Protein AF-A0A956BVH0-F1 (afdb_monomer_lite)

Foldseek 3Di:
DPPPPFDALPDPVNPPDPVSDDPSNCLVLLAFPPADQDADPNDTGRDDDDDDDDPPQPDQWDWDADPQGIKIFRAAQAKFQWKKWKAAWDQPPCPPPPDRTARIWIFTPGIGHHRDMDDTDDTDDLVVVLVSQLVVVVVLPDDPRNSSSVCSSPCCQGGRHNPDAGKMKTKDDQVCVCSRPNDDDVVDDPDDGDIDMDIGHD

Structure (mmCIF, N/CA/C/O backbone):
data_AF-A0A956BVH0-F1
#
_entry.id   AF-A0A956BVH0-F1
#
loop_
_atom_site.group_PDB
_atom_site.id
_atom_site.type_symbol
_atom_site.label_atom_id
_atom_site.label_alt_id
_atom_site.label_comp_id
_atom_site.label_asym_id
_atom_site.label_entity_id
_atom_site.label_seq_id
_atom_site.pdbx_PDB_ins_code
_atom_site.Cartn_x
_atom_site.Cartn_y
_atom_site.Cartn_z
_atom_site.occupancy
_atom_site.B_iso_or_equiv
_atom_site.auth_seq_id
_atom_site.auth_comp_id
_atom_site.auth_asym_id
_atom_site.auth_atom_id
_atom_site.pdbx_PDB_model_num
ATOM 1 N N . MET A 1 1 ? 0.543 -8.193 30.360 1.00 48.25 1 MET A N 1
ATOM 2 C CA . MET A 1 1 ? 0.060 -9.317 29.531 1.00 48.25 1 MET A CA 1
ATOM 3 C C . MET A 1 1 ? 1.053 -10.462 29.594 1.00 48.25 1 MET A C 1
ATOM 5 O O . MET A 1 1 ? 2.244 -10.219 29.424 1.00 48.25 1 MET A O 1
ATOM 9 N N . ARG A 1 2 ? 0.585 -11.682 29.877 1.00 40.66 2 ARG A N 1
ATOM 10 C CA . ARG A 1 2 ? 1.394 -12.893 29.686 1.00 40.66 2 ARG A CA 1
ATOM 11 C C . ARG A 1 2 ? 1.365 -13.228 28.195 1.00 40.66 2 ARG A C 1
ATOM 13 O O . ARG A 1 2 ? 0.284 -13.337 27.635 1.00 40.66 2 ARG A O 1
ATOM 20 N N . ARG A 1 3 ? 2.536 -13.383 27.574 1.00 51.50 3 ARG A N 1
ATOM 21 C CA . ARG A 1 3 ? 2.726 -13.766 26.158 1.00 51.50 3 ARG A CA 1
ATOM 22 C C . ARG A 1 3 ? 2.207 -15.179 25.827 1.00 51.50 3 ARG A C 1
ATOM 24 O O . ARG A 1 3 ? 2.328 -15.623 24.695 1.00 51.50 3 ARG A O 1
ATOM 31 N N . ASP A 1 4 ? 1.631 -15.873 26.803 1.00 52.12 4 ASP A N 1
ATOM 32 C CA . ASP A 1 4 ? 1.448 -17.324 26.813 1.00 52.12 4 ASP A CA 1
ATOM 33 C C . ASP A 1 4 ? 0.230 -17.822 26.002 1.00 52.12 4 ASP A C 1
ATOM 35 O O . ASP A 1 4 ? -0.068 -19.009 26.058 1.00 52.12 4 ASP A O 1
ATOM 39 N N . HIS A 1 5 ? -0.517 -16.948 25.311 1.00 62.25 5 HIS A N 1
ATOM 40 C CA . HIS A 1 5 ? -1.746 -17.318 24.574 1.00 62.25 5 HIS A CA 1
ATOM 41 C C . HIS A 1 5 ? -1.702 -17.032 23.067 1.00 62.25 5 HIS A C 1
ATOM 43 O O . HIS A 1 5 ? -2.624 -17.427 22.354 1.00 62.25 5 HIS A O 1
ATOM 49 N N . LEU A 1 6 ? -0.660 -16.363 22.564 1.00 69.00 6 LEU A N 1
ATOM 50 C CA . LEU A 1 6 ? -0.502 -16.206 21.120 1.00 69.00 6 LEU A CA 1
ATOM 51 C C . LEU A 1 6 ? 0.002 -17.525 20.517 1.00 69.00 6 LEU A C 1
ATOM 53 O O . LEU A 1 6 ? 0.825 -18.199 21.149 1.00 69.00 6 LEU A O 1
ATOM 57 N N . PRO A 1 7 ? -0.469 -17.908 19.316 1.00 71.00 7 PRO A N 1
ATOM 58 C CA . PRO A 1 7 ? 0.089 -19.050 18.613 1.00 71.00 7 PRO A CA 1
ATOM 59 C C . PRO A 1 7 ? 1.604 -18.885 18.453 1.00 71.00 7 PRO A C 1
ATOM 61 O O . PRO A 1 7 ? 2.124 -17.782 18.331 1.00 71.00 7 PRO A O 1
ATOM 64 N N . HIS A 1 8 ? 2.321 -19.996 18.467 1.00 75.12 8 HIS A N 1
ATOM 65 C CA . HIS A 1 8 ? 3.730 -20.100 18.103 1.00 75.12 8 HIS A CA 1
ATOM 66 C C . HIS A 1 8 ? 3.860 -21.194 17.040 1.00 75.12 8 HIS A C 1
ATOM 68 O O . HIS A 1 8 ? 2.922 -21.959 16.831 1.00 75.12 8 HIS A O 1
ATOM 74 N N . GLY A 1 9 ? 5.020 -21.340 16.391 1.00 73.69 9 GLY A N 1
ATOM 75 C CA . GLY A 1 9 ? 5.178 -22.303 15.284 1.00 73.69 9 GLY A CA 1
ATOM 76 C C . GLY A 1 9 ? 4.833 -23.765 15.626 1.00 73.69 9 GLY A C 1
ATOM 77 O O . GLY A 1 9 ? 4.517 -24.547 14.743 1.00 73.69 9 GLY A O 1
ATOM 78 N N . GLY A 1 10 ? 4.835 -24.127 16.913 1.00 77.06 10 GLY A N 1
ATOM 79 C CA . GLY A 1 10 ? 4.424 -25.448 17.410 1.00 77.06 10 GLY A CA 1
ATOM 80 C C . GLY A 1 10 ? 2.970 -25.542 17.892 1.00 77.06 10 GLY A C 1
ATOM 81 O O . GLY A 1 10 ? 2.588 -26.562 18.459 1.00 77.06 10 GLY A O 1
ATOM 82 N N . SER A 1 11 ? 2.166 -24.487 17.754 1.00 80.69 11 SER A N 1
ATOM 83 C CA . SER A 1 11 ? 0.758 -24.500 18.152 1.00 80.69 11 SER A CA 1
ATOM 84 C C . SER A 1 11 ? -0.080 -25.371 17.203 1.00 80.69 11 SER A C 1
ATOM 86 O O . SER A 1 11 ? 0.214 -25.411 16.010 1.00 80.69 11 SER A O 1
ATOM 88 N N . PRO A 1 12 ? -1.167 -26.018 17.673 1.00 81.31 12 PRO A N 1
ATOM 89 C CA . PRO A 1 12 ? -1.986 -26.903 16.835 1.00 81.31 12 PRO A CA 1
ATOM 90 C C . PRO A 1 12 ? -2.528 -26.243 15.560 1.00 81.31 12 PRO A C 1
ATOM 92 O O . PRO A 1 12 ? -2.588 -26.886 14.520 1.00 81.31 12 PRO A O 1
ATOM 95 N N . GLY A 1 13 ? -2.871 -24.950 15.621 1.00 74.94 13 GLY A N 1
ATOM 96 C CA . GLY A 1 13 ? -3.327 -24.175 14.458 1.00 74.94 13 GLY A CA 1
ATOM 97 C C . GLY A 1 13 ? -2.237 -23.860 13.424 1.00 74.94 13 GLY A C 1
ATOM 98 O O . GLY A 1 13 ? -2.562 -23.397 12.339 1.00 74.94 13 GLY A O 1
ATOM 99 N N . CYS A 1 14 ? -0.968 -24.115 13.751 1.00 78.19 14 CYS A N 1
ATOM 100 C CA . CYS A 1 14 ? 0.180 -23.961 12.858 1.00 78.19 14 CYS A CA 1
ATOM 101 C C . CYS A 1 14 ? 0.645 -25.293 12.244 1.00 78.19 14 CYS A C 1
ATOM 103 O O . CYS A 1 14 ? 1.586 -25.308 11.454 1.00 78.19 14 CYS A O 1
ATOM 105 N N . ALA A 1 15 ? 0.032 -26.423 12.610 1.00 80.75 15 ALA A N 1
ATOM 106 C CA . ALA A 1 15 ? 0.439 -27.730 12.109 1.00 80.75 15 ALA A CA 1
ATOM 107 C C . ALA A 1 15 ? -0.081 -27.972 10.680 1.00 80.75 15 ALA A C 1
ATOM 109 O O . ALA A 1 15 ? -1.258 -27.762 10.396 1.00 80.75 15 ALA A O 1
A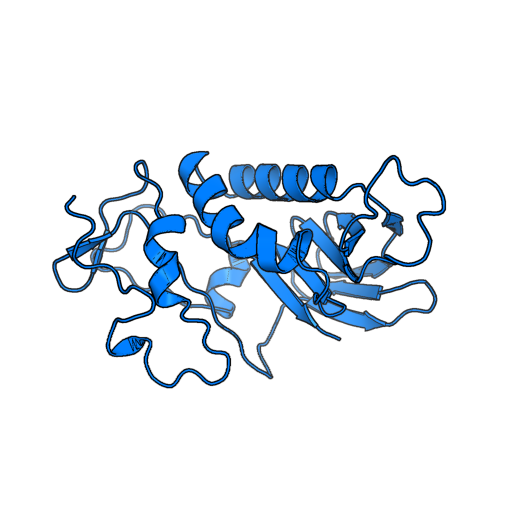TOM 110 N N . GLY A 1 16 ? 0.784 -28.481 9.795 1.00 74.25 16 GLY A N 1
ATOM 111 C CA . GLY A 1 16 ? 0.395 -28.910 8.445 1.00 74.25 16 GLY A CA 1
ATOM 112 C C . GLY A 1 16 ? 0.207 -27.780 7.427 1.00 74.25 16 GLY A C 1
ATOM 113 O O . GLY A 1 16 ? -0.430 -28.003 6.397 1.00 74.25 16 GLY A O 1
ATOM 114 N N . ILE A 1 17 ? 0.746 -26.586 7.692 1.00 77.12 17 ILE A N 1
ATOM 115 C CA . ILE A 1 17 ? 0.795 -25.500 6.707 1.00 77.12 17 ILE A CA 1
ATOM 116 C C . ILE A 1 17 ? 1.820 -25.873 5.628 1.00 77.12 17 ILE A C 1
ATOM 118 O O . ILE A 1 17 ? 2.940 -26.265 5.934 1.00 77.12 17 ILE A O 1
ATOM 122 N N . SER A 1 18 ? 1.425 -25.779 4.358 1.00 65.00 18 SER A N 1
ATOM 123 C CA . SER A 1 18 ? 2.173 -26.331 3.219 1.00 65.00 18 SER A CA 1
ATOM 124 C C . SER A 1 18 ? 3.566 -25.740 2.993 1.00 65.00 18 SER A C 1
ATOM 126 O O . SER A 1 18 ? 4.372 -26.355 2.300 1.00 65.00 18 SER A O 1
ATOM 128 N N . ASP A 1 19 ? 3.828 -24.545 3.511 1.00 64.38 19 ASP A N 1
ATOM 129 C CA . ASP A 1 19 ? 5.103 -23.833 3.407 1.00 64.38 19 ASP A CA 1
ATOM 130 C C . ASP A 1 19 ? 5.831 -23.718 4.759 1.00 64.38 19 ASP A C 1
ATOM 132 O O . ASP A 1 19 ? 6.797 -22.964 4.867 1.00 64.38 19 ASP A O 1
ATOM 136 N N . ASP A 1 20 ? 5.365 -24.450 5.781 1.00 66.19 20 ASP A N 1
ATOM 137 C CA . ASP A 1 20 ? 5.845 -24.394 7.168 1.00 66.19 20 ASP A CA 1
ATOM 138 C C . ASP A 1 20 ? 5.837 -22.975 7.784 1.00 66.19 20 ASP A C 1
ATOM 140 O O . ASP A 1 20 ? 6.444 -22.735 8.832 1.00 66.19 20 ASP A O 1
ATOM 144 N N . TYR A 1 21 ? 5.124 -22.023 7.171 1.00 72.00 21 TYR A N 1
ATOM 145 C CA . TYR A 1 21 ? 5.057 -20.638 7.620 1.00 72.00 21 TYR A CA 1
ATOM 146 C C . TYR A 1 21 ? 3.729 -20.355 8.325 1.00 72.00 21 TYR A C 1
ATOM 148 O O . TYR A 1 21 ? 2.672 -20.217 7.712 1.00 72.00 21 TYR A O 1
ATOM 156 N N . CYS A 1 22 ? 3.776 -20.239 9.654 1.00 76.50 22 CYS A N 1
ATOM 157 C CA . CYS A 1 22 ? 2.600 -19.883 10.440 1.00 76.50 22 CYS A CA 1
ATOM 158 C C . CYS A 1 22 ? 2.525 -18.378 10.708 1.00 76.50 22 CYS A C 1
ATOM 160 O O . CYS A 1 22 ? 3.104 -17.896 11.679 1.00 76.50 22 CYS A O 1
ATOM 162 N N . GLU A 1 23 ? 1.727 -17.651 9.922 1.00 72.25 23 GLU A N 1
ATOM 163 C CA . GLU A 1 23 ? 1.453 -16.218 10.149 1.00 72.25 23 GLU A CA 1
ATOM 164 C C . GLU A 1 23 ? 0.933 -15.934 11.564 1.00 72.25 23 GLU A C 1
ATOM 166 O O . GLU A 1 23 ? 1.298 -14.940 12.191 1.00 72.25 23 GLU A O 1
ATOM 171 N N . ALA A 1 24 ? 0.120 -16.841 12.112 1.00 75.81 24 ALA A N 1
ATOM 172 C CA . ALA A 1 24 ? -0.420 -16.696 13.459 1.00 75.81 24 ALA A CA 1
ATOM 173 C C . ALA A 1 24 ? 0.679 -16.681 14.542 1.00 75.81 24 ALA A C 1
ATOM 175 O O . ALA A 1 24 ? 0.476 -16.101 15.608 1.00 75.81 24 ALA A O 1
ATOM 176 N N . ALA A 1 25 ? 1.846 -17.278 14.266 1.00 78.44 25 ALA A N 1
ATOM 177 C CA . ALA A 1 25 ? 2.997 -17.257 15.163 1.00 78.44 25 ALA A CA 1
ATOM 178 C C . ALA A 1 25 ? 3.711 -15.896 15.212 1.00 78.44 25 ALA A C 1
ATOM 180 O O . ALA A 1 25 ? 4.451 -15.620 16.157 1.00 78.44 25 ALA A O 1
ATOM 181 N N . GLU A 1 26 ? 3.480 -15.035 14.220 1.00 77.50 26 GLU A N 1
ATOM 182 C CA . GLU A 1 26 ? 4.085 -13.705 14.132 1.00 77.50 26 GLU A CA 1
ATOM 183 C C . GLU A 1 26 ? 3.202 -12.605 14.724 1.00 77.50 26 GLU A C 1
ATOM 185 O O . GLU A 1 26 ? 3.660 -11.475 14.856 1.00 77.50 26 GLU A O 1
ATOM 190 N N . LEU A 1 27 ? 1.976 -12.921 15.162 1.00 74.75 27 LEU A N 1
ATOM 191 C CA . LEU A 1 27 ? 1.033 -11.936 15.709 1.00 74.75 27 LEU A CA 1
ATOM 192 C C . LEU A 1 27 ? 1.641 -11.094 16.839 1.00 74.75 27 LEU A C 1
ATOM 194 O O . LEU A 1 27 ? 1.425 -9.888 16.897 1.00 74.75 27 LEU A O 1
ATOM 198 N N . ALA A 1 28 ? 2.485 -11.696 17.682 1.00 74.19 28 ALA A N 1
ATOM 199 C CA . ALA A 1 28 ? 3.182 -10.988 18.758 1.00 74.19 28 ALA A CA 1
ATOM 200 C C . ALA A 1 28 ? 4.109 -9.859 18.262 1.00 74.19 28 ALA A C 1
ATOM 202 O O . ALA A 1 28 ? 4.440 -8.948 19.021 1.00 74.19 28 ALA A O 1
ATOM 203 N N . LEU A 1 29 ? 4.581 -9.941 17.016 1.00 75.44 29 LEU A N 1
ATOM 204 C CA . LEU A 1 29 ? 5.445 -8.944 16.383 1.00 75.44 29 LEU A CA 1
ATOM 205 C C . LEU A 1 29 ? 4.645 -7.778 15.800 1.00 75.44 29 LEU A C 1
ATOM 207 O O . LEU A 1 29 ? 5.228 -6.735 15.500 1.00 75.44 29 LEU A O 1
ATOM 211 N N . TYR A 1 30 ? 3.335 -7.944 15.634 1.00 76.88 30 TYR A N 1
ATOM 212 C CA . TYR A 1 30 ? 2.457 -6.957 15.016 1.00 76.88 30 TYR A CA 1
ATOM 213 C C . TYR A 1 30 ? 1.671 -6.152 16.058 1.00 76.88 30 TYR A C 1
ATOM 215 O O . TYR A 1 30 ? 0.903 -5.272 15.684 1.00 76.88 30 TYR A O 1
ATOM 223 N N . GLU A 1 31 ? 1.879 -6.392 17.358 1.00 73.94 31 GLU A N 1
ATOM 224 C CA . GLU A 1 31 ? 1.189 -5.634 18.401 1.00 73.94 31 GLU A CA 1
ATOM 225 C C . GLU A 1 31 ? 1.826 -4.266 18.661 1.00 73.94 31 GLU A C 1
ATOM 227 O O . GLU A 1 31 ? 3.046 -4.134 18.791 1.00 73.94 31 GLU A O 1
ATOM 232 N N . ALA A 1 32 ? 0.979 -3.257 18.856 1.00 72.19 32 ALA A N 1
ATOM 233 C CA . ALA A 1 32 ? 1.372 -1.941 19.338 1.00 72.19 32 ALA A CA 1
ATOM 234 C C . ALA A 1 32 ? 0.868 -1.761 20.778 1.00 72.19 32 ALA A C 1
ATOM 236 O O . ALA A 1 32 ? -0.317 -1.899 21.057 1.00 72.19 32 ALA A O 1
ATOM 237 N N . ARG A 1 33 ? 1.766 -1.486 21.733 1.00 72.00 33 ARG A N 1
ATOM 238 C CA . ARG A 1 33 ? 1.393 -1.367 23.163 1.00 72.00 33 ARG A CA 1
ATOM 239 C C . ARG A 1 33 ? 0.551 -0.130 23.475 1.00 72.00 33 ARG A C 1
ATOM 241 O O . ARG A 1 33 ? -0.037 -0.057 24.548 1.00 72.00 33 ARG A O 1
ATOM 248 N N . ASP A 1 34 ? 0.586 0.848 22.584 1.00 70.12 34 ASP A N 1
ATOM 249 C CA . ASP A 1 34 ? -0.112 2.127 22.644 1.00 70.12 34 ASP A CA 1
ATOM 250 C C . ASP A 1 34 ? -1.434 2.127 21.864 1.00 70.12 34 ASP A C 1
ATOM 252 O O . ASP A 1 34 ? -2.125 3.144 21.853 1.00 70.12 34 ASP A O 1
ATOM 256 N N . ALA A 1 35 ? -1.801 1.013 21.229 1.00 69.69 35 ALA A N 1
ATOM 257 C CA . ALA A 1 35 ? -3.060 0.897 20.509 1.00 69.69 35 ALA A CA 1
ATOM 258 C C . ALA A 1 35 ? -4.226 0.469 21.421 1.00 69.69 35 ALA A C 1
ATOM 260 O O . ALA A 1 35 ? -4.050 0.067 22.572 1.00 69.69 35 ALA A O 1
ATOM 261 N N . SER A 1 36 ? -5.447 0.661 20.912 1.00 64.94 36 SER A N 1
ATOM 262 C CA . SER A 1 36 ? -6.695 0.614 21.692 1.00 64.94 36 SER A CA 1
ATOM 263 C C . SER A 1 36 ? -6.970 -0.750 22.339 1.00 64.94 36 SER A C 1
ATOM 265 O O . SER A 1 36 ? -6.642 -1.784 21.766 1.00 64.94 36 SER A O 1
ATOM 267 N N . CYS A 1 37 ? -7.669 -0.752 23.481 1.00 66.94 37 CYS A N 1
ATOM 268 C CA . CYS A 1 37 ? -8.145 -1.958 24.171 1.00 66.94 37 CYS A CA 1
ATOM 269 C C . CYS A 1 37 ? -9.330 -2.603 23.423 1.00 66.94 37 CYS A C 1
ATOM 271 O O . CYS A 1 37 ? -10.488 -2.423 23.808 1.00 66.94 37 CYS A O 1
ATOM 273 N N . LEU A 1 38 ? -9.077 -3.317 22.326 1.00 69.56 38 LEU A N 1
ATOM 274 C CA . LEU A 1 38 ? -10.118 -4.071 21.623 1.00 69.56 38 LEU A CA 1
ATOM 275 C C . LEU A 1 38 ? -10.320 -5.414 22.321 1.00 69.56 38 LEU A C 1
ATOM 277 O O . LEU A 1 38 ? -9.363 -6.144 22.523 1.00 69.56 38 LEU A O 1
ATOM 281 N N . VAL A 1 39 ? -11.555 -5.778 22.658 1.00 67.81 39 VAL A N 1
ATOM 282 C CA . VAL A 1 39 ? -11.844 -7.102 23.230 1.00 67.81 39 VAL A CA 1
ATOM 283 C C . VAL A 1 39 ? -12.413 -8.005 22.143 1.00 67.81 39 VAL A C 1
ATOM 285 O O . VAL A 1 39 ? -13.509 -7.759 21.642 1.00 67.81 39 VAL A O 1
ATOM 288 N N . VAL A 1 40 ? -11.698 -9.076 21.791 1.00 66.12 40 VAL A N 1
ATOM 289 C CA . VAL A 1 40 ? -12.150 -10.079 20.812 1.00 66.12 40 VAL A CA 1
ATOM 290 C C . VAL A 1 40 ? -12.264 -11.426 21.516 1.00 66.12 40 VAL A C 1
ATOM 292 O O . VAL A 1 40 ? -11.300 -11.923 22.090 1.00 66.12 40 VAL A O 1
ATOM 295 N N . GLY A 1 41 ? -13.464 -12.013 21.540 1.00 68.94 41 GLY A N 1
ATOM 296 C CA . GLY A 1 41 ? -13.687 -13.298 22.219 1.00 68.94 41 GLY A CA 1
ATOM 297 C C . GLY A 1 41 ? -13.333 -13.292 23.716 1.00 68.94 41 GLY A C 1
ATOM 298 O O . GLY A 1 41 ? -12.927 -14.319 24.248 1.00 68.94 41 GLY A O 1
ATOM 299 N N . GLY A 1 42 ? -13.444 -12.139 24.388 1.00 69.06 42 GLY A N 1
ATOM 300 C CA . GLY A 1 42 ? -13.141 -11.983 25.817 1.00 69.06 42 GLY A CA 1
ATOM 301 C C . GLY A 1 42 ? -11.661 -11.770 26.157 1.00 69.06 42 GLY A C 1
ATOM 302 O O . GLY A 1 42 ? -11.325 -11.735 27.336 1.00 69.06 42 GLY A O 1
ATOM 303 N N . SER A 1 43 ? -10.785 -11.628 25.159 1.00 64.81 43 SER A N 1
ATOM 304 C CA . SER A 1 43 ? -9.369 -11.289 25.357 1.00 64.81 43 SER A CA 1
ATOM 305 C C . SER A 1 43 ? -9.069 -9.884 24.841 1.00 64.81 43 SER A C 1
ATOM 307 O O . SER A 1 43 ? -9.613 -9.489 23.810 1.00 64.81 43 SER A O 1
ATOM 309 N N . ASP A 1 44 ? -8.209 -9.152 25.550 1.00 69.88 44 ASP A N 1
ATOM 310 C CA . ASP A 1 44 ? -7.724 -7.833 25.137 1.00 69.88 44 ASP A CA 1
ATOM 311 C C . ASP A 1 44 ? -6.706 -7.972 23.995 1.00 69.88 44 ASP A C 1
ATOM 313 O O . ASP A 1 44 ? -5.720 -8.703 24.110 1.00 69.88 44 ASP A O 1
ATOM 317 N N . TYR A 1 45 ? -6.919 -7.226 22.920 1.00 65.31 45 TYR A N 1
ATOM 318 C CA . TYR A 1 45 ? -6.049 -7.107 21.761 1.00 65.31 45 TYR A CA 1
ATOM 319 C C . TYR A 1 45 ? -5.720 -5.641 21.546 1.00 65.31 45 TYR A C 1
ATOM 321 O O . TYR A 1 45 ? -6.607 -4.799 21.426 1.00 65.31 45 TYR A O 1
ATOM 329 N N . ASN A 1 46 ? -4.428 -5.355 21.432 1.00 67.69 46 ASN A N 1
ATOM 330 C CA . ASN A 1 46 ? -3.941 -3.995 21.220 1.00 67.69 46 ASN A CA 1
ATOM 331 C C . ASN A 1 46 ? -3.744 -3.683 19.731 1.00 67.69 46 ASN A C 1
ATOM 333 O O . ASN A 1 46 ? -2.952 -2.829 19.389 1.00 67.69 46 ASN A O 1
ATOM 337 N N . HIS A 1 47 ? -4.351 -4.442 18.819 1.00 65.25 47 HIS A N 1
ATOM 338 C CA . HIS A 1 47 ? -4.342 -4.192 17.373 1.00 65.25 47 HIS A CA 1
ATOM 339 C C . HIS A 1 47 ? -5.220 -5.241 16.686 1.00 65.25 47 HIS A C 1
ATOM 341 O O . HIS A 1 47 ? -5.389 -6.355 17.184 1.00 65.25 47 HIS A O 1
ATOM 347 N N . LEU A 1 48 ? -5.760 -4.890 15.523 1.00 61.19 48 LEU A N 1
ATOM 348 C CA . LEU A 1 48 ? -6.516 -5.804 14.678 1.00 61.19 48 LEU A CA 1
ATOM 349 C C . LEU A 1 48 ? -5.831 -5.867 13.316 1.00 61.19 48 LEU A C 1
ATOM 351 O O . LEU A 1 48 ? -6.003 -4.997 12.463 1.00 61.19 48 LEU A O 1
ATOM 355 N N . PHE A 1 49 ? -4.977 -6.878 13.163 1.00 63.66 49 PHE A N 1
ATOM 356 C CA . PHE A 1 49 ? -4.237 -7.135 11.938 1.00 63.66 49 PHE A CA 1
ATOM 357 C C . PHE A 1 49 ? -5.026 -8.094 11.046 1.00 63.66 49 PHE A C 1
ATOM 359 O O . PHE A 1 49 ? -5.401 -9.186 11.470 1.00 63.66 49 PHE A O 1
ATOM 366 N N . TYR A 1 50 ? -5.252 -7.692 9.797 1.00 62.59 50 TYR A N 1
ATOM 367 C CA . TYR A 1 50 ? -5.865 -8.541 8.785 1.00 62.59 50 TYR A CA 1
ATOM 368 C C . TYR A 1 50 ? -4.975 -8.579 7.553 1.00 62.59 50 TYR A C 1
ATOM 370 O O . TYR A 1 50 ? -4.790 -7.565 6.877 1.00 62.59 50 TYR A O 1
ATOM 378 N N . ARG A 1 51 ? -4.475 -9.770 7.231 1.00 64.94 51 ARG A N 1
ATOM 379 C CA . ARG A 1 51 ? -3.906 -10.073 5.924 1.00 64.94 51 ARG A CA 1
ATOM 380 C C . ARG A 1 51 ? -4.900 -10.954 5.182 1.00 64.94 51 ARG A C 1
ATOM 382 O O . ARG A 1 51 ? -5.391 -11.941 5.716 1.00 64.94 51 ARG A O 1
ATOM 389 N N . GLY A 1 52 ? -5.240 -10.554 3.967 1.00 68.25 52 GLY A N 1
ATOM 390 C CA . GLY A 1 52 ? -6.139 -11.297 3.097 1.00 68.25 52 GLY A CA 1
ATOM 391 C C . GLY A 1 52 ? -5.545 -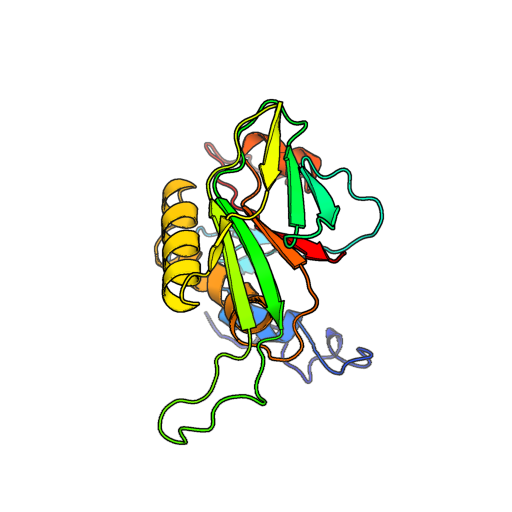11.361 1.701 1.00 68.25 52 GLY A C 1
ATOM 392 O O . GLY A 1 52 ? -4.906 -10.412 1.247 1.00 68.25 52 GLY A O 1
ATOM 393 N N . GLY A 1 53 ? -5.745 -12.485 1.027 1.00 72.81 53 GLY A N 1
ATOM 394 C CA . GLY A 1 53 ? -5.355 -12.683 -0.361 1.00 72.81 53 GLY A CA 1
ATOM 395 C C . GLY A 1 53 ? -6.501 -13.322 -1.129 1.00 72.81 53 GLY A C 1
ATOM 396 O O . GLY A 1 53 ? -7.316 -14.048 -0.564 1.00 72.81 53 GLY A O 1
ATOM 397 N N . GLY A 1 54 ? -6.584 -13.046 -2.424 1.00 69.06 54 GLY A N 1
ATOM 398 C CA . GLY A 1 54 ? -7.624 -13.621 -3.263 1.00 69.06 54 GLY A CA 1
ATOM 399 C C . GLY A 1 54 ? -7.448 -13.255 -4.727 1.00 69.06 54 GLY A C 1
ATOM 400 O O . GLY A 1 54 ? -6.846 -12.237 -5.065 1.00 69.06 54 GLY A O 1
ATOM 401 N N . ARG A 1 55 ? -7.990 -14.097 -5.609 1.00 72.44 55 ARG A N 1
ATOM 402 C CA . ARG A 1 55 ? -8.141 -13.778 -7.033 1.00 72.44 55 ARG A CA 1
ATOM 403 C C . ARG A 1 55 ? -9.487 -13.086 -7.240 1.00 72.44 55 ARG A C 1
ATOM 405 O O . ARG A 1 55 ? -10.463 -13.450 -6.595 1.00 72.44 55 ARG A O 1
ATOM 412 N N . GLY A 1 56 ? -9.546 -12.114 -8.150 1.00 66.81 56 GLY A N 1
ATOM 413 C CA . GLY A 1 56 ? -10.802 -11.440 -8.505 1.00 66.81 56 GLY A CA 1
ATOM 414 C C . GLY A 1 56 ? -11.281 -10.375 -7.512 1.00 66.81 56 GLY A C 1
ATOM 415 O O . GLY A 1 56 ? -12.441 -9.979 -7.578 1.00 66.81 56 GLY A O 1
ATOM 416 N N . LEU A 1 57 ? -10.414 -9.889 -6.614 1.00 74.19 57 LEU A N 1
ATOM 417 C CA . LEU A 1 57 ? -10.715 -8.695 -5.820 1.00 74.19 57 LEU A CA 1
ATOM 418 C C . LEU A 1 57 ? -10.900 -7.491 -6.754 1.00 74.19 57 LEU A C 1
ATOM 420 O O . LEU A 1 57 ? -10.062 -7.234 -7.621 1.00 74.19 57 LEU A O 1
ATOM 424 N N . SER A 1 58 ? -11.985 -6.741 -6.565 1.00 76.12 58 SER A N 1
ATOM 425 C CA . SER A 1 58 ? -12.232 -5.500 -7.302 1.00 76.12 58 SER A CA 1
ATOM 426 C C . SER A 1 58 ? -11.376 -4.377 -6.718 1.00 76.12 58 SER A C 1
ATOM 428 O O . SER A 1 58 ? -11.823 -3.615 -5.863 1.00 76.12 58 SER A O 1
ATOM 430 N N . LEU A 1 59 ? -10.123 -4.298 -7.160 1.00 84.94 59 LEU A N 1
ATOM 431 C CA . LEU A 1 59 ? -9.180 -3.266 -6.735 1.00 84.94 59 LEU A CA 1
ATOM 432 C C . LEU A 1 59 ? -9.383 -1.964 -7.533 1.00 84.94 59 LEU A C 1
ATOM 434 O O . LEU A 1 59 ? -9.706 -2.017 -8.722 1.00 84.94 59 LEU A O 1
ATOM 438 N N . PRO A 1 60 ? -9.160 -0.784 -6.925 1.00 84.75 60 PRO A N 1
ATOM 439 C CA . PRO A 1 60 ? -9.354 0.499 -7.611 1.00 84.75 60 PRO A CA 1
ATOM 440 C C . PRO A 1 60 ? -8.287 0.811 -8.659 1.00 84.75 60 PRO A C 1
ATOM 442 O O . PRO A 1 60 ? -8.486 1.685 -9.510 1.00 84.75 60 PRO A O 1
ATOM 445 N N . ILE A 1 61 ? -7.159 0.104 -8.590 1.00 89.00 61 ILE A N 1
ATOM 446 C CA . ILE A 1 61 ? -6.102 0.191 -9.583 1.00 89.00 61 ILE A CA 1
ATOM 447 C C . ILE A 1 61 ? -6.072 -1.065 -10.444 1.00 89.00 61 ILE A C 1
ATOM 449 O O . ILE A 1 61 ? -6.259 -2.183 -9.967 1.00 89.00 61 ILE A O 1
ATOM 453 N N . THR A 1 62 ? -5.770 -0.873 -11.720 1.00 91.69 62 THR A N 1
ATOM 454 C CA . THR A 1 62 ? -5.330 -1.942 -12.614 1.00 91.69 62 THR A CA 1
ATOM 455 C C . THR A 1 62 ? -3.849 -1.746 -12.900 1.00 91.69 62 THR A C 1
ATOM 457 O O . THR A 1 62 ? -3.406 -0.620 -13.139 1.00 91.69 62 THR A O 1
ATOM 460 N N . VAL A 1 63 ? -3.094 -2.840 -12.872 1.00 92.81 63 VAL A N 1
ATOM 461 C CA . VAL A 1 63 ? -1.661 -2.852 -13.168 1.00 92.81 63 VAL A CA 1
ATOM 462 C C . VAL A 1 63 ? -1.457 -3.523 -14.518 1.00 92.81 63 VAL A C 1
ATOM 464 O O . VAL A 1 63 ? -2.022 -4.583 -14.776 1.00 92.81 63 VAL A O 1
ATOM 467 N N . GLY A 1 64 ? -0.674 -2.890 -15.384 1.00 90.50 64 GLY A N 1
ATOM 468 C CA . GLY A 1 64 ? -0.255 -3.446 -16.665 1.00 90.50 64 GLY A CA 1
ATOM 469 C C . GLY A 1 64 ? 1.261 -3.404 -16.809 1.00 90.50 64 GLY A C 1
ATOM 470 O O . GLY A 1 64 ? 1.934 -2.563 -16.212 1.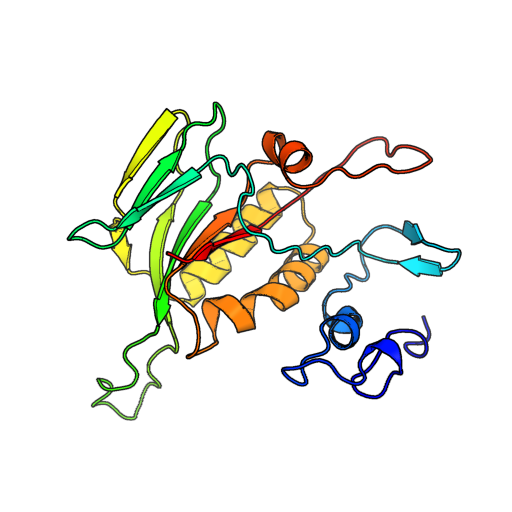00 90.50 64 GLY A O 1
ATOM 471 N N . ALA A 1 65 ? 1.809 -4.295 -17.630 1.00 88.94 65 ALA A N 1
ATOM 472 C CA . ALA A 1 65 ? 3.197 -4.192 -18.057 1.00 88.94 65 ALA A CA 1
ATOM 473 C C . ALA A 1 65 ? 3.351 -3.082 -19.111 1.00 88.94 65 ALA A C 1
ATOM 475 O O . ALA A 1 65 ? 2.490 -2.913 -19.976 1.00 88.94 65 ALA A O 1
ATOM 476 N N . SER A 1 66 ? 4.463 -2.351 -19.066 1.00 85.75 66 SER A N 1
ATOM 477 C CA . SER A 1 66 ? 4.881 -1.419 -20.117 1.00 85.75 66 SER A CA 1
ATOM 478 C C . SER A 1 66 ? 6.355 -1.664 -20.476 1.00 85.75 66 SER A C 1
ATOM 480 O O . SER A 1 66 ? 7.090 -2.238 -19.667 1.00 85.75 66 SER A O 1
ATOM 482 N N . PRO A 1 67 ? 6.839 -1.246 -21.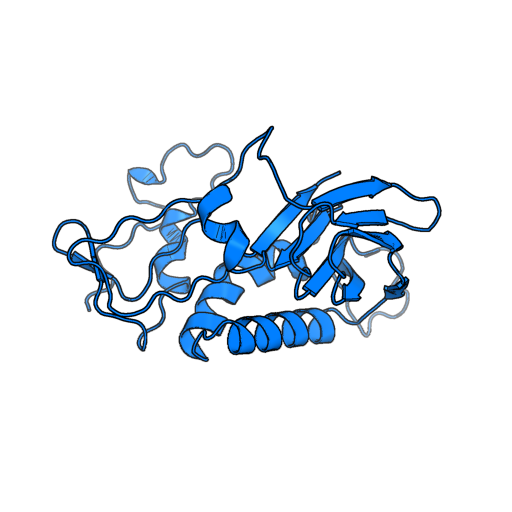664 1.00 78.12 67 PRO A N 1
ATOM 483 C CA . PRO A 1 67 ? 8.246 -1.426 -22.045 1.00 78.12 67 PRO A CA 1
ATOM 484 C C . PRO A 1 67 ? 9.233 -0.817 -21.037 1.00 78.12 67 PRO A C 1
ATOM 486 O O . PRO A 1 67 ? 10.343 -1.311 -20.876 1.00 78.12 67 PRO A O 1
ATOM 489 N N . GLY A 1 68 ? 8.812 0.240 -20.333 1.00 75.62 68 GLY A N 1
ATOM 490 C CA . GLY A 1 68 ? 9.586 0.910 -19.291 1.00 75.62 68 GLY A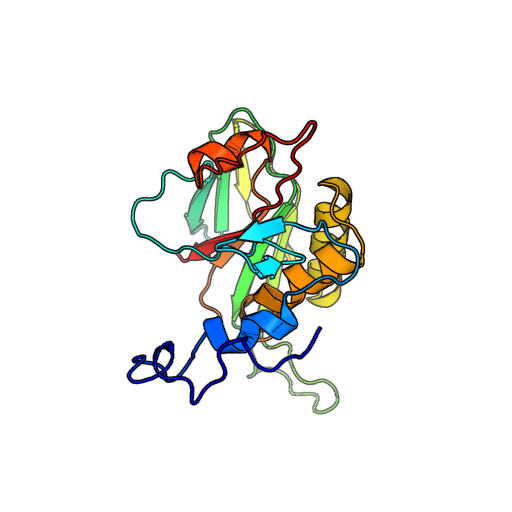 CA 1
ATOM 491 C C . GLY A 1 68 ? 9.378 0.355 -17.879 1.00 75.62 68 GLY A C 1
ATOM 492 O O . GLY A 1 68 ? 9.912 0.940 -16.938 1.00 75.62 68 GLY A O 1
ATOM 493 N N . GLY A 1 69 ? 8.612 -0.726 -17.697 1.00 86.94 69 GLY A N 1
ATOM 494 C CA . GLY A 1 69 ? 8.298 -1.317 -16.396 1.00 86.94 69 GLY A CA 1
ATOM 495 C C . GLY A 1 69 ? 6.809 -1.619 -16.245 1.00 86.94 69 GLY A C 1
ATOM 496 O O . GLY A 1 69 ? 6.293 -2.592 -16.795 1.00 86.94 69 GLY A O 1
ATOM 497 N N . ALA A 1 70 ? 6.123 -0.820 -15.440 1.00 93.62 70 ALA A N 1
ATOM 498 C CA . ALA A 1 70 ? 4.714 -0.998 -15.132 1.00 93.62 70 ALA A CA 1
ATOM 499 C C . ALA A 1 70 ? 3.940 0.298 -15.366 1.00 93.62 70 ALA A C 1
ATOM 501 O O . ALA A 1 70 ? 4.448 1.393 -15.120 1.00 93.62 70 ALA A O 1
ATOM 502 N N . VAL A 1 71 ? 2.695 0.142 -15.798 1.00 95.06 71 VAL A N 1
ATOM 503 C CA . VAL A 1 71 ? 1.706 1.208 -15.885 1.00 95.06 71 VAL A CA 1
ATOM 504 C C . VAL A 1 71 ? 0.610 0.936 -14.863 1.00 95.06 71 VAL A C 1
ATOM 506 O O . VAL A 1 71 ? 0.136 -0.193 -14.713 1.00 95.06 71 VAL A O 1
ATOM 509 N N . LEU A 1 72 ? 0.213 1.975 -14.142 1.00 95.25 72 LEU A N 1
ATOM 510 C CA . LEU A 1 72 ? -0.851 1.926 -13.153 1.00 95.25 72 LEU A CA 1
ATOM 511 C C . LEU A 1 72 ? -2.006 2.790 -13.650 1.00 95.25 72 LEU A C 1
ATOM 513 O O . LEU A 1 72 ? -1.818 3.960 -13.973 1.00 95.25 72 LEU A O 1
ATOM 517 N N . THR A 1 73 ? -3.204 2.212 -13.714 1.00 96.06 73 THR A N 1
ATOM 518 C CA . THR A 1 73 ? -4.442 2.941 -14.021 1.00 96.06 73 THR A CA 1
ATOM 519 C C . THR A 1 73 ? -5.310 3.006 -12.773 1.00 96.06 73 THR A C 1
ATOM 521 O O . THR A 1 73 ? -5.798 1.973 -12.320 1.00 96.06 73 THR A O 1
ATOM 524 N N . ASN A 1 74 ? -5.522 4.200 -12.224 1.00 96.00 74 ASN A N 1
ATOM 525 C CA . ASN A 1 74 ? -6.450 4.432 -11.122 1.00 96.00 74 ASN A CA 1
ATOM 526 C C . ASN A 1 74 ? -7.813 4.838 -11.686 1.00 96.00 74 ASN A C 1
ATOM 528 O O . ASN A 1 74 ? -7.982 5.952 -12.181 1.00 96.00 74 ASN A O 1
ATOM 532 N N . ARG A 1 75 ? -8.793 3.935 -11.602 1.00 93.44 75 ARG A N 1
ATOM 533 C CA . ARG A 1 75 ? -10.162 4.181 -12.091 1.00 93.44 75 ARG A CA 1
ATOM 534 C C . ARG A 1 75 ? -11.100 4.705 -11.012 1.00 93.44 75 ARG A C 1
ATOM 536 O O . ARG A 1 75 ? -12.270 4.950 -11.292 1.00 93.44 75 ARG A O 1
ATOM 543 N N . SER A 1 76 ? -10.611 4.850 -9.785 1.00 93.38 76 SER A N 1
ATOM 544 C CA . SER A 1 76 ? -11.409 5.397 -8.699 1.00 93.38 76 SER A CA 1
ATOM 545 C C . SER A 1 76 ? -11.473 6.924 -8.759 1.00 93.38 76 SER A C 1
ATOM 547 O O . SER A 1 76 ? -10.679 7.590 -9.430 1.00 93.38 76 SER A O 1
ATOM 549 N N . THR A 1 77 ? -12.417 7.477 -8.006 1.00 95.25 77 THR A N 1
ATOM 550 C CA . THR A 1 77 ? -12.562 8.917 -7.768 1.00 95.25 77 THR A CA 1
ATOM 551 C C . THR A 1 77 ? -11.614 9.442 -6.688 1.00 95.25 77 THR A C 1
ATOM 553 O O . THR A 1 77 ? -11.631 10.636 -6.399 1.00 95.25 77 THR A O 1
ATOM 556 N N . TYR A 1 78 ? -10.785 8.580 -6.093 1.00 95.75 78 TYR A N 1
ATOM 557 C CA . TYR A 1 78 ? -9.866 8.925 -5.012 1.00 95.75 78 TYR A CA 1
ATOM 558 C C . TYR A 1 78 ? -8.420 8.803 -5.483 1.00 95.75 78 TYR A C 1
ATOM 560 O O . TYR A 1 78 ? -8.070 7.913 -6.256 1.00 95.75 78 TYR A O 1
ATOM 568 N N . ALA A 1 79 ? -7.556 9.710 -5.035 1.00 95.81 79 ALA A N 1
ATOM 569 C CA . ALA A 1 79 ? -6.130 9.599 -5.313 1.00 95.81 79 ALA A CA 1
ATOM 570 C C . ALA A 1 79 ? -5.518 8.478 -4.464 1.00 95.81 79 ALA A C 1
ATOM 572 O O . ALA A 1 79 ? -5.774 8.418 -3.264 1.00 95.81 79 ALA A O 1
ATOM 573 N N . ILE A 1 80 ? -4.670 7.640 -5.062 1.00 95.94 80 ILE A N 1
ATOM 574 C CA . ILE A 1 80 ? -3.863 6.665 -4.321 1.00 95.94 80 ILE A CA 1
ATOM 575 C C . ILE A 1 80 ? -2.752 7.437 -3.601 1.00 95.94 80 ILE A C 1
ATOM 577 O O . ILE A 1 80 ? -1.965 8.099 -4.289 1.00 95.94 80 ILE A O 1
ATOM 581 N N . PRO A 1 81 ? -2.664 7.381 -2.256 1.00 95.38 81 PRO A N 1
ATOM 582 C CA . PRO A 1 81 ? -1.678 8.145 -1.496 1.00 95.38 81 PRO A CA 1
ATOM 583 C C . PRO A 1 81 ? -0.245 7.879 -1.953 1.00 95.38 81 PRO A C 1
ATOM 585 O O . PRO A 1 81 ? 0.511 8.819 -2.197 1.00 95.38 81 PRO A O 1
ATOM 588 N N . TYR A 1 82 ? 0.099 6.602 -2.136 1.00 96.50 82 TYR A N 1
ATOM 589 C CA . TYR A 1 82 ? 1.450 6.195 -2.492 1.00 96.50 82 TYR A CA 1
ATOM 590 C C . TYR A 1 82 ? 1.479 4.817 -3.153 1.00 96.50 82 TYR A C 1
ATOM 592 O O . TYR A 1 82 ? 0.850 3.882 -2.653 1.00 96.50 82 TYR A O 1
ATOM 600 N N . ALA A 1 83 ? 2.224 4.692 -4.253 1.00 97.00 83 ALA A N 1
ATOM 601 C CA . ALA A 1 83 ? 2.424 3.446 -4.984 1.00 97.00 83 ALA A CA 1
ATOM 602 C C . ALA A 1 83 ? 3.886 3.249 -5.426 1.00 97.00 83 ALA A C 1
ATOM 604 O O . ALA A 1 83 ? 4.582 4.186 -5.846 1.00 97.00 83 ALA A O 1
ATOM 605 N N . LEU A 1 84 ? 4.325 1.994 -5.366 1.00 97.31 84 LEU A N 1
ATOM 606 C CA . LEU A 1 84 ? 5.662 1.514 -5.692 1.00 97.31 84 LEU A CA 1
ATOM 607 C C . LEU A 1 84 ? 5.578 0.307 -6.626 1.00 97.31 84 LEU A C 1
ATOM 609 O O . LEU A 1 84 ? 4.693 -0.531 -6.484 1.00 97.31 84 LEU A O 1
ATOM 613 N N . LEU A 1 85 ? 6.539 0.191 -7.534 1.00 96.44 85 LEU A N 1
ATOM 614 C CA . LEU A 1 85 ? 6.894 -1.059 -8.194 1.00 96.44 85 LEU A CA 1
ATOM 615 C C . LEU A 1 85 ? 8.057 -1.684 -7.418 1.00 96.44 85 LEU A C 1
ATOM 617 O O . LEU A 1 85 ? 9.071 -1.024 -7.190 1.00 96.44 85 LEU A O 1
ATOM 621 N N . VAL A 1 86 ? 7.904 -2.944 -7.026 1.00 95.19 86 VAL A N 1
ATOM 622 C CA . VAL A 1 86 ? 8.926 -3.733 -6.340 1.00 95.19 86 VAL A CA 1
ATOM 623 C C . VAL A 1 86 ? 9.250 -4.949 -7.191 1.00 95.19 86 VAL A C 1
ATOM 625 O O . VAL A 1 86 ? 8.360 -5.670 -7.646 1.00 95.19 86 VAL A O 1
ATOM 628 N N . GLU A 1 87 ? 10.536 -5.161 -7.423 1.00 93.12 87 GLU A N 1
ATOM 629 C CA . GLU A 1 87 ? 11.050 -6.240 -8.257 1.00 93.12 87 GLU A CA 1
ATOM 630 C C . GLU A 1 87 ? 12.229 -6.903 -7.558 1.00 93.12 87 GLU A C 1
ATOM 632 O O . GLU A 1 87 ? 12.916 -6.279 -6.749 1.00 93.12 87 GLU A O 1
ATOM 637 N N . ARG A 1 88 ? 12.499 -8.167 -7.887 1.00 91.31 88 ARG A N 1
ATOM 638 C CA . ARG A 1 88 ? 13.713 -8.838 -7.421 1.00 91.31 88 ARG A CA 1
ATOM 639 C C . ARG A 1 88 ? 14.950 -8.025 -7.824 1.00 91.31 88 ARG A C 1
ATOM 641 O O . ARG A 1 88 ? 15.045 -7.535 -8.948 1.00 91.31 88 ARG A O 1
ATOM 648 N N . GLY A 1 89 ? 15.881 -7.884 -6.887 1.00 84.75 89 GLY A N 1
ATOM 649 C CA . GLY A 1 89 ? 17.165 -7.232 -7.102 1.00 84.75 89 GLY A CA 1
ATOM 650 C C . GLY A 1 89 ? 18.143 -8.130 -7.857 1.00 84.75 89 GLY A C 1
ATOM 651 O O . GLY A 1 89 ? 18.130 -9.356 -7.712 1.00 84.75 89 GLY A O 1
ATOM 652 N N . ASP A 1 90 ? 19.041 -7.522 -8.626 1.00 72.06 90 ASP A N 1
ATOM 653 C CA . ASP A 1 90 ? 20.098 -8.244 -9.332 1.00 72.06 90 ASP A CA 1
ATOM 654 C C . ASP A 1 90 ? 21.267 -8.533 -8.381 1.00 72.06 90 ASP A C 1
ATOM 656 O O . ASP A 1 90 ? 22.279 -7.828 -8.357 1.00 72.06 90 ASP A O 1
ATOM 660 N N . ALA A 1 91 ? 21.161 -9.610 -7.599 1.00 59.78 91 ALA A N 1
ATOM 661 C CA . ALA A 1 91 ? 22.242 -10.063 -6.714 1.00 59.78 91 ALA A CA 1
ATOM 662 C C . ALA A 1 91 ? 23.562 -10.376 -7.466 1.00 59.78 91 ALA A C 1
ATOM 664 O O . ALA A 1 91 ? 24.627 -10.442 -6.856 1.00 59.78 91 ALA A O 1
ATOM 665 N N . ALA A 1 92 ? 23.514 -10.538 -8.795 1.00 49.88 92 ALA A N 1
ATOM 666 C CA . ALA A 1 92 ? 24.627 -10.985 -9.633 1.00 49.88 92 ALA A CA 1
ATOM 667 C C . ALA A 1 92 ? 25.601 -9.880 -10.111 1.00 49.88 92 ALA A C 1
ATOM 669 O O . ALA A 1 92 ? 26.599 -10.204 -10.755 1.00 49.88 92 ALA A O 1
ATOM 670 N N . MET A 1 93 ? 25.364 -8.590 -9.825 1.00 45.00 93 MET A N 1
ATOM 671 C CA . MET A 1 93 ? 26.185 -7.489 -10.380 1.00 45.00 93 MET A CA 1
ATOM 672 C C . MET A 1 93 ? 27.058 -6.724 -9.373 1.00 45.00 93 MET A C 1
ATOM 674 O O . MET A 1 93 ? 27.799 -5.824 -9.778 1.00 45.00 93 MET A O 1
ATOM 678 N N . ALA A 1 94 ? 27.071 -7.096 -8.090 1.00 50.44 94 ALA A N 1
ATOM 679 C CA . ALA A 1 94 ? 27.992 -6.508 -7.114 1.00 50.44 94 ALA A CA 1
ATOM 680 C C . ALA A 1 94 ? 29.424 -7.051 -7.310 1.00 50.44 94 ALA A C 1
ATOM 682 O O . ALA A 1 94 ? 29.898 -7.910 -6.574 1.00 50.44 94 ALA A O 1
ATOM 683 N N . ARG A 1 95 ? 30.138 -6.534 -8.321 1.00 48.84 95 ARG A N 1
ATOM 684 C CA . ARG A 1 95 ? 31.595 -6.736 -8.477 1.00 48.84 95 ARG A CA 1
ATOM 685 C C . ARG A 1 95 ? 32.406 -6.073 -7.355 1.00 48.84 95 ARG A C 1
ATOM 687 O O . ARG A 1 95 ? 33.598 -6.334 -7.238 1.00 48.84 95 ARG A O 1
ATOM 694 N N . ASP A 1 96 ? 31.765 -5.238 -6.542 1.00 50.72 96 ASP A N 1
ATOM 695 C CA . ASP A 1 96 ? 32.360 -4.587 -5.383 1.00 50.72 96 ASP A CA 1
ATOM 696 C C . ASP A 1 96 ? 31.847 -5.249 -4.094 1.00 50.72 96 ASP A C 1
ATOM 698 O O . ASP A 1 96 ? 30.718 -5.028 -3.658 1.00 50.72 96 ASP A O 1
ATOM 702 N N . GLN A 1 97 ? 32.684 -6.092 -3.483 1.00 52.84 97 GLN A N 1
ATOM 703 C CA . GLN A 1 97 ? 32.374 -6.884 -2.282 1.00 52.84 97 GLN A CA 1
ATOM 704 C C . GLN A 1 97 ? 32.095 -6.038 -1.020 1.00 52.84 97 GLN A C 1
ATOM 706 O O . GLN A 1 97 ? 31.869 -6.591 0.054 1.00 52.84 97 GLN A O 1
ATOM 711 N N . ARG A 1 98 ? 32.120 -4.700 -1.110 1.00 55.97 98 ARG A N 1
ATOM 712 C CA . ARG A 1 98 ? 31.939 -3.791 0.035 1.00 55.97 98 ARG A CA 1
ATOM 713 C C . ARG A 1 98 ? 30.488 -3.393 0.313 1.00 55.97 98 ARG A C 1
ATOM 715 O O . ARG A 1 98 ? 30.218 -2.845 1.380 1.00 55.97 98 ARG A O 1
ATOM 722 N N . ARG A 1 99 ? 29.548 -3.669 -0.597 1.00 55.88 99 ARG A N 1
ATOM 723 C CA . ARG A 1 99 ? 28.105 -3.491 -0.366 1.00 55.88 99 ARG A CA 1
ATOM 724 C C . ARG A 1 99 ? 27.349 -4.702 -0.893 1.00 55.88 99 ARG A C 1
ATOM 726 O O . ARG A 1 99 ? 27.398 -4.985 -2.085 1.00 55.88 99 ARG A O 1
ATOM 733 N N . ALA A 1 100 ? 26.629 -5.389 -0.008 1.00 61.72 100 ALA A N 1
ATOM 734 C CA . ALA A 1 100 ? 25.640 -6.370 -0.432 1.00 61.72 100 ALA A CA 1
ATOM 735 C C . ALA A 1 100 ? 24.629 -5.680 -1.363 1.00 61.72 100 ALA A C 1
ATOM 737 O O . ALA A 1 100 ? 24.130 -4.597 -1.039 1.00 61.72 100 ALA A O 1
ATOM 738 N N . ALA A 1 101 ? 24.367 -6.276 -2.529 1.00 65.06 101 ALA A N 1
ATOM 739 C CA . ALA A 1 101 ? 23.300 -5.810 -3.407 1.00 65.06 101 ALA A CA 1
ATOM 740 C C . ALA A 1 101 ? 21.961 -5.879 -2.651 1.00 65.06 101 ALA A C 1
ATOM 742 O O . ALA A 1 101 ? 21.755 -6.821 -1.877 1.00 65.06 101 ALA A O 1
ATOM 743 N N . PRO A 1 102 ? 21.053 -4.905 -2.840 1.00 73.50 102 PRO A N 1
ATOM 744 C CA . PRO A 1 102 ? 19.741 -4.983 -2.225 1.00 73.50 102 PRO A CA 1
ATOM 745 C C . PRO A 1 102 ? 18.994 -6.198 -2.783 1.00 73.50 102 PRO A C 1
ATOM 747 O O . PRO A 1 102 ? 19.074 -6.504 -3.973 1.00 73.50 102 PRO A O 1
ATOM 750 N N . ALA A 1 103 ? 18.249 -6.881 -1.917 1.00 84.69 103 ALA A N 1
ATOM 751 C CA . ALA A 1 103 ? 17.445 -8.037 -2.305 1.00 84.69 103 ALA A CA 1
ATOM 752 C C . ALA A 1 103 ? 16.358 -7.685 -3.337 1.00 84.69 103 ALA A C 1
ATOM 754 O O . ALA A 1 103 ? 15.910 -8.551 -4.091 1.00 84.69 103 ALA A O 1
ATOM 755 N N . VAL A 1 104 ? 15.959 -6.410 -3.384 1.00 91.25 104 VAL A N 1
ATOM 756 C CA . VAL A 1 104 ? 14.907 -5.884 -4.252 1.00 91.25 104 VAL A CA 1
ATOM 757 C C . VAL A 1 104 ? 15.338 -4.579 -4.923 1.00 91.25 104 VAL A C 1
ATOM 759 O O . VAL A 1 104 ? 16.095 -3.787 -4.357 1.00 91.25 104 VAL A O 1
ATOM 762 N N . ASN A 1 105 ? 14.800 -4.334 -6.111 1.00 92.88 105 ASN A N 1
ATOM 763 C CA . ASN A 1 105 ? 14.794 -3.040 -6.776 1.00 92.88 105 ASN A CA 1
ATOM 764 C C . ASN A 1 105 ? 13.435 -2.370 -6.534 1.00 92.88 105 ASN A C 1
ATOM 766 O O . ASN A 1 105 ? 12.391 -3.002 -6.698 1.00 92.88 105 ASN A O 1
ATOM 770 N N . VAL A 1 106 ? 13.441 -1.087 -6.165 1.00 95.12 106 VAL A N 1
ATOM 771 C CA . VAL A 1 106 ? 12.210 -0.317 -5.935 1.00 95.12 106 VAL A CA 1
ATOM 772 C C . VAL A 1 106 ? 12.159 0.869 -6.879 1.00 95.12 106 VAL A C 1
ATOM 774 O O . VAL A 1 106 ? 13.116 1.637 -6.993 1.00 95.12 106 VAL A O 1
ATOM 777 N N . ARG A 1 107 ? 11.011 1.043 -7.531 1.00 96.06 107 ARG A N 1
ATOM 778 C CA . ARG A 1 107 ? 10.717 2.206 -8.361 1.00 96.06 107 ARG A CA 1
ATOM 779 C C . ARG A 1 107 ? 9.421 2.869 -7.924 1.00 96.06 107 ARG A C 1
ATOM 781 O O . ARG A 1 107 ? 8.480 2.211 -7.489 1.00 96.06 107 ARG A O 1
ATOM 788 N N . ARG A 1 108 ? 9.367 4.189 -8.032 1.00 95.94 108 ARG A N 1
ATOM 789 C CA . ARG A 1 108 ? 8.274 5.005 -7.506 1.00 95.94 108 ARG A CA 1
ATOM 790 C C . ARG A 1 108 ? 7.310 5.437 -8.607 1.00 95.94 108 ARG A C 1
ATOM 792 O O . ARG A 1 108 ? 7.733 5.996 -9.619 1.00 95.94 108 ARG A O 1
ATOM 799 N N . PHE A 1 109 ? 6.016 5.247 -8.343 1.00 95.75 109 PHE A N 1
ATOM 800 C CA . PHE A 1 109 ? 4.948 6.050 -8.949 1.00 95.75 109 PHE A CA 1
ATOM 801 C C . PHE A 1 109 ? 4.671 7.286 -8.086 1.00 95.75 109 PHE A C 1
ATOM 803 O O . PHE A 1 109 ? 4.529 8.390 -8.599 1.00 95.75 109 PHE A O 1
ATOM 810 N N . GLY A 1 110 ? 4.662 7.107 -6.758 1.00 94.44 110 GLY A N 1
ATOM 811 C CA . GLY A 1 110 ? 4.313 8.153 -5.800 1.00 94.44 110 GLY A CA 1
ATOM 812 C C . GLY A 1 110 ? 2.800 8.247 -5.634 1.00 94.44 110 GLY A C 1
ATOM 813 O O . GLY A 1 110 ? 2.112 7.227 -5.677 1.00 94.44 110 GLY A O 1
ATOM 814 N N . ARG A 1 111 ? 2.285 9.461 -5.433 1.00 95.25 111 ARG A N 1
ATOM 815 C CA . ARG A 1 111 ? 0.841 9.707 -5.410 1.00 95.25 111 ARG A CA 1
ATOM 816 C C . ARG A 1 111 ? 0.266 9.516 -6.812 1.00 95.25 111 ARG A C 1
ATOM 818 O O . ARG A 1 111 ? 0.751 10.140 -7.751 1.00 95.25 111 ARG A O 1
ATOM 825 N N . VAL A 1 112 ? -0.800 8.726 -6.933 1.00 96.12 112 VAL A N 1
ATOM 826 C CA . VAL A 1 112 ? -1.501 8.506 -8.208 1.00 96.12 112 VAL A CA 1
ATOM 827 C C . VAL A 1 112 ? -2.834 9.255 -8.197 1.00 96.12 112 VAL A C 1
ATOM 829 O O . VAL A 1 112 ? -3.720 8.888 -7.421 1.00 96.12 112 VAL A O 1
ATOM 832 N N . PRO A 1 113 ? -3.025 10.291 -9.032 1.00 97.25 113 PRO A N 1
ATOM 833 C CA . PRO A 1 113 ? -4.281 11.034 -9.089 1.00 97.25 113 PRO A CA 1
ATOM 834 C C . PRO A 1 113 ? -5.500 10.155 -9.404 1.00 97.25 113 PRO A C 1
ATOM 836 O O . PRO A 1 113 ? -5.387 9.092 -10.022 1.00 97.25 113 PRO A O 1
ATOM 839 N N . ALA A 1 114 ? -6.681 10.614 -8.990 1.00 96.69 114 ALA A N 1
ATOM 840 C CA . ALA A 1 114 ? -7.950 9.992 -9.361 1.00 96.69 114 ALA A CA 1
ATOM 841 C C . ALA A 1 114 ? -8.147 10.010 -10.885 1.00 96.69 114 ALA A C 1
ATOM 843 O O . ALA A 1 114 ? -7.773 10.982 -11.543 1.00 96.69 114 ALA A O 1
ATOM 844 N N . GLY A 1 115 ? -8.731 8.946 -11.441 1.00 96.25 115 GLY A N 1
ATOM 845 C CA . GLY A 1 115 ? -9.022 8.855 -12.877 1.00 96.25 115 GLY A CA 1
ATOM 846 C C . GLY A 1 115 ? -7.797 8.968 -13.792 1.00 96.25 115 GLY A C 1
ATOM 847 O O . GLY A 1 115 ? -7.931 9.442 -14.918 1.00 96.25 115 GLY A O 1
ATOM 848 N N . SER A 1 116 ? -6.604 8.593 -13.318 1.00 96.88 116 SER A N 1
ATOM 849 C CA . SER A 1 116 ? -5.354 8.787 -14.059 1.00 96.88 116 SER A CA 1
ATOM 850 C C . SER A 1 116 ? -4.679 7.479 -14.458 1.00 96.88 116 SER A C 1
ATOM 852 O O . SER A 1 116 ? -4.959 6.406 -13.918 1.00 96.88 116 SER A O 1
ATOM 854 N N . GLN A 1 117 ? -3.760 7.595 -15.412 1.00 96.12 117 GLN A N 1
ATOM 855 C CA . GLN A 1 117 ? -2.822 6.550 -15.789 1.00 96.12 117 GLN A CA 1
ATOM 856 C C . GLN A 1 117 ? -1.401 7.096 -15.638 1.00 96.12 117 GLN A C 1
ATOM 858 O O . GLN A 1 117 ? -1.121 8.209 -16.083 1.00 96.12 117 GLN A O 1
ATOM 863 N N . MET A 1 118 ? -0.516 6.324 -15.011 1.00 94.81 118 MET A N 1
ATOM 864 C CA . MET A 1 118 ? 0.875 6.709 -14.772 1.00 94.81 118 MET A CA 1
ATOM 865 C C . MET A 1 118 ? 1.822 5.563 -15.101 1.00 94.81 118 MET A C 1
ATOM 867 O O . MET A 1 118 ? 1.588 4.422 -14.703 1.00 94.81 118 MET A O 1
ATOM 871 N N . ASP A 1 119 ? 2.920 5.881 -15.776 1.00 94.44 119 ASP A N 1
ATOM 872 C CA . ASP A 1 119 ? 4.071 4.993 -15.884 1.00 94.44 119 ASP A CA 1
ATOM 873 C C . ASP A 1 119 ? 4.952 5.112 -14.642 1.00 94.44 119 ASP A C 1
ATOM 875 O O . ASP A 1 119 ? 5.036 6.162 -14.006 1.00 94.44 119 ASP A O 1
ATOM 879 N N . VAL A 1 120 ? 5.645 4.034 -14.301 1.00 92.88 120 VAL A N 1
ATOM 880 C CA . VAL A 1 120 ? 6.652 4.064 -13.243 1.00 92.88 120 VAL A CA 1
ATOM 881 C C . VAL A 1 120 ? 7.846 4.929 -13.666 1.00 92.88 120 VAL A C 1
ATOM 883 O O . VAL A 1 120 ? 8.343 4.826 -14.788 1.00 92.88 120 VAL A O 1
ATOM 886 N N . HIS A 1 121 ? 8.331 5.785 -12.767 1.00 82.69 121 HIS A N 1
ATOM 887 C CA . HIS A 1 121 ? 9.353 6.774 -13.107 1.00 82.69 121 HIS A CA 1
ATOM 888 C C . HIS A 1 121 ? 10.731 6.373 -12.579 1.00 82.69 121 HIS A C 1
ATOM 890 O O . HIS A 1 121 ? 11.588 5.903 -13.327 1.00 82.69 121 HIS A O 1
ATOM 896 N N . GLU A 1 122 ? 10.932 6.540 -11.277 1.00 86.88 122 GLU A N 1
ATOM 897 C CA . GLU A 1 122 ? 12.252 6.712 -10.672 1.00 86.88 122 GLU A CA 1
ATOM 898 C C . GLU A 1 122 ? 12.639 5.511 -9.813 1.00 86.88 122 GLU A C 1
ATOM 900 O O . GLU A 1 122 ? 11.852 5.088 -8.967 1.00 86.88 122 GLU A O 1
ATOM 905 N N . SER A 1 123 ? 13.856 4.993 -9.989 1.00 93.38 123 SER A N 1
ATOM 906 C CA . SER A 1 123 ? 14.454 4.049 -9.039 1.00 93.38 123 SER A CA 1
ATOM 907 C C . SER A 1 123 ? 14.848 4.773 -7.759 1.00 93.38 123 SER A C 1
ATOM 909 O O . SER A 1 123 ? 15.570 5.766 -7.810 1.00 93.38 123 SER A O 1
ATOM 911 N N . ILE A 1 124 ? 14.413 4.254 -6.614 1.00 94.56 124 ILE A N 1
ATOM 912 C CA . ILE A 1 124 ? 14.692 4.843 -5.303 1.00 94.56 124 ILE A CA 1
ATOM 913 C C . ILE A 1 124 ? 15.375 3.826 -4.379 1.00 94.56 124 ILE A C 1
ATOM 915 O O . ILE A 1 124 ? 15.150 2.621 -4.521 1.00 94.56 124 ILE A O 1
ATOM 919 N N . PRO A 1 125 ? 16.194 4.272 -3.408 1.00 94.31 125 PRO A N 1
ATOM 920 C CA . PRO A 1 125 ? 16.725 3.382 -2.383 1.00 94.31 125 PRO A CA 1
ATOM 921 C C . PRO A 1 125 ? 15.603 2.722 -1.576 1.00 94.31 125 PRO A C 1
ATOM 923 O O . PRO A 1 125 ? 14.606 3.369 -1.248 1.00 94.31 125 PRO A O 1
ATOM 926 N N . VAL A 1 126 ? 15.804 1.460 -1.182 1.00 93.19 126 VAL A N 1
ATOM 927 C CA . VAL A 1 126 ? 14.843 0.708 -0.354 1.00 93.19 126 VAL A CA 1
ATOM 928 C C . VAL A 1 126 ? 14.510 1.464 0.935 1.00 93.19 126 VAL A C 1
ATOM 930 O O . VAL A 1 126 ? 13.340 1.601 1.274 1.00 93.19 126 VAL A O 1
ATOM 933 N N . GLU A 1 127 ? 15.507 2.051 1.603 1.00 94.75 127 GLU A N 1
ATOM 934 C CA . GLU A 1 127 ? 15.272 2.839 2.824 1.00 94.75 127 GLU A CA 1
ATOM 935 C C . GLU A 1 127 ? 14.398 4.072 2.579 1.00 94.75 127 GLU A C 1
ATOM 937 O O . GLU A 1 127 ? 13.567 4.426 3.413 1.00 94.75 127 GLU A O 1
ATOM 942 N N . SER A 1 128 ? 14.539 4.719 1.419 1.00 95.62 128 SER A N 1
ATOM 943 C CA . SER A 1 128 ? 13.688 5.851 1.047 1.00 95.62 128 SER A CA 1
ATOM 944 C C . SER A 1 128 ? 12.249 5.405 0.798 1.00 95.62 128 SER A C 1
ATOM 946 O O . SER A 1 128 ? 11.321 6.111 1.187 1.00 95.62 128 SER A O 1
ATOM 948 N N . ALA A 1 129 ? 12.054 4.227 0.200 1.00 95.38 129 ALA A N 1
ATOM 949 C CA . ALA A 1 129 ? 10.733 3.638 0.010 1.00 95.38 129 ALA A CA 1
ATOM 950 C C . ALA A 1 129 ? 10.070 3.295 1.353 1.00 95.38 129 ALA A C 1
ATOM 952 O O . ALA A 1 129 ? 8.942 3.713 1.605 1.00 95.38 129 ALA A O 1
ATOM 953 N N . VAL A 1 130 ? 10.791 2.604 2.242 1.00 95.75 130 VAL A N 1
ATOM 954 C CA . VAL A 1 130 ? 10.323 2.243 3.591 1.00 95.75 130 VAL A CA 1
ATOM 955 C C . VAL A 1 130 ? 9.982 3.493 4.406 1.00 95.75 130 VAL A C 1
ATOM 957 O O . VAL A 1 130 ? 8.920 3.559 5.026 1.00 95.75 130 VAL A O 1
ATOM 960 N N . SER A 1 131 ? 10.843 4.513 4.375 1.00 96.88 131 SER A N 1
ATOM 961 C CA . SER A 1 131 ? 10.603 5.786 5.060 1.00 96.88 131 SER A CA 1
ATOM 962 C C . SER A 1 131 ? 9.362 6.508 4.526 1.00 96.88 131 SER A C 1
ATOM 964 O O . SER A 1 131 ? 8.564 7.004 5.321 1.00 96.88 131 SER A O 1
ATOM 966 N N . ALA A 1 132 ? 9.155 6.516 3.206 1.00 96.12 132 ALA A N 1
ATOM 967 C CA . ALA A 1 132 ? 7.977 7.126 2.599 1.00 96.12 132 ALA A CA 1
ATOM 968 C C . ALA A 1 132 ? 6.681 6.394 2.978 1.00 96.12 132 ALA A C 1
ATOM 970 O O . ALA A 1 132 ? 5.711 7.047 3.350 1.00 96.12 132 ALA A O 1
ATOM 971 N N . VAL A 1 133 ? 6.669 5.055 2.970 1.00 96.75 133 VAL A N 1
ATOM 972 C CA . VAL A 1 133 ? 5.497 4.277 3.413 1.00 96.75 133 VAL A CA 1
ATOM 973 C C . VAL A 1 133 ? 5.160 4.593 4.872 1.00 96.75 133 VAL A C 1
ATOM 975 O O . VAL A 1 133 ? 4.004 4.857 5.185 1.00 96.75 133 VAL A O 1
ATOM 978 N N . ARG A 1 134 ? 6.162 4.646 5.760 1.00 97.19 134 ARG A N 1
ATOM 979 C CA . ARG A 1 134 ? 5.964 5.015 7.174 1.00 97.19 134 ARG A CA 1
ATOM 980 C C . ARG A 1 134 ? 5.380 6.420 7.335 1.00 97.19 134 ARG A C 1
ATOM 982 O O . ARG A 1 134 ? 4.484 6.612 8.151 1.00 97.19 134 ARG A O 1
ATOM 989 N N . ALA A 1 135 ? 5.863 7.388 6.557 1.00 97.19 135 ALA A N 1
ATOM 990 C CA . ALA A 1 135 ? 5.335 8.750 6.583 1.00 97.19 135 ALA A CA 1
ATOM 991 C C . ALA A 1 135 ? 3.857 8.794 6.158 1.00 97.19 135 ALA A C 1
ATOM 993 O O . ALA A 1 135 ? 3.044 9.424 6.830 1.00 97.19 135 ALA A O 1
ATOM 994 N N . GLU A 1 136 ? 3.495 8.076 5.095 1.00 96.75 136 GLU A N 1
ATOM 995 C CA . GLU A 1 136 ? 2.112 8.001 4.614 1.00 96.75 136 GLU A CA 1
ATOM 996 C C . GLU A 1 136 ? 1.188 7.285 5.610 1.00 96.75 136 GLU A C 1
ATOM 998 O O . GLU A 1 136 ? 0.074 7.745 5.842 1.00 96.75 136 GLU A O 1
ATOM 1003 N N . LEU A 1 137 ? 1.648 6.221 6.280 1.00 94.88 137 LEU A N 1
ATOM 1004 C CA . LEU A 1 137 ? 0.896 5.576 7.367 1.00 94.88 137 LEU A CA 1
ATOM 1005 C C . LEU A 1 137 ? 0.604 6.551 8.521 1.00 94.88 137 LEU A C 1
ATOM 1007 O O . LEU A 1 137 ? -0.514 6.578 9.036 1.00 94.88 137 LEU A O 1
ATOM 1011 N N . GLY A 1 138 ? 1.567 7.409 8.872 1.00 94.38 138 GLY A N 1
ATOM 1012 C CA . GLY A 1 138 ? 1.356 8.485 9.843 1.00 94.38 138 GLY A CA 1
ATOM 1013 C C . GLY A 1 138 ? 0.311 9.509 9.382 1.00 94.38 138 GLY A C 1
ATOM 1014 O O . GLY A 1 138 ? -0.532 9.927 10.173 1.00 94.38 138 GLY A O 1
ATOM 1015 N N . LEU A 1 139 ? 0.295 9.867 8.092 1.00 94.44 139 LEU A N 1
ATOM 1016 C CA . LEU A 1 139 ? -0.740 10.741 7.514 1.00 94.44 139 LEU A CA 1
ATOM 1017 C C . LEU A 1 139 ? -2.134 10.091 7.508 1.00 94.44 139 LEU A C 1
ATOM 1019 O O . LEU A 1 139 ? -3.137 10.798 7.593 1.00 94.44 139 LEU A O 1
ATOM 1023 N N . LEU A 1 140 ? -2.206 8.757 7.454 1.00 91.44 140 LEU A N 1
ATOM 1024 C CA . LEU A 1 140 ? -3.447 7.990 7.621 1.00 91.44 140 LEU A CA 1
ATOM 1025 C C . LEU A 1 140 ? -3.914 7.905 9.087 1.00 91.44 140 LEU A C 1
ATOM 1027 O O . LEU A 1 140 ? -5.031 7.452 9.351 1.00 91.44 140 LEU A O 1
ATOM 1031 N N . GLY A 1 141 ? -3.100 8.395 10.024 1.00 90.38 141 GLY A N 1
ATOM 1032 C CA . GLY A 1 141 ? -3.437 8.530 11.437 1.00 90.38 141 GLY A CA 1
ATOM 1033 C C . GLY A 1 141 ? -2.912 7.414 12.334 1.00 90.38 141 GLY A C 1
ATOM 1034 O O . GLY A 1 141 ? -3.351 7.352 13.478 1.00 90.38 141 GLY A O 1
ATOM 1035 N N . LEU A 1 142 ? -2.005 6.556 11.849 1.00 89.44 142 LEU A N 1
ATOM 1036 C CA . LEU A 1 142 ? -1.358 5.557 12.704 1.00 89.44 142 LEU A CA 1
ATOM 1037 C C . LEU A 1 142 ? -0.357 6.231 13.647 1.00 89.44 142 LEU A C 1
ATOM 1039 O O . LEU A 1 142 ? 0.399 7.121 13.243 1.00 89.44 142 LEU A O 1
ATOM 1043 N N . THR A 1 143 ? -0.297 5.764 14.894 1.00 89.31 143 THR A N 1
ATOM 1044 C CA . THR A 1 143 ? 0.776 6.146 15.821 1.00 89.31 143 THR A CA 1
ATOM 1045 C C . THR A 1 143 ? 2.129 5.600 15.351 1.00 89.31 143 THR A C 1
ATOM 1047 O O . THR A 1 143 ? 2.230 4.800 14.413 1.00 89.31 143 THR A O 1
ATOM 1050 N N . SER A 1 144 ? 3.217 6.009 16.007 1.00 90.00 144 SER A N 1
ATOM 1051 C CA . SER A 1 144 ? 4.540 5.434 15.737 1.00 90.00 144 SER A CA 1
ATOM 1052 C C . SER A 1 144 ? 4.599 3.937 16.063 1.00 90.00 144 SER A C 1
ATOM 1054 O O . SER A 1 144 ? 5.215 3.181 15.308 1.00 90.00 144 SER A O 1
ATOM 1056 N N . GLY A 1 145 ? 3.935 3.503 17.143 1.00 86.50 145 GLY A N 1
ATOM 1057 C CA . GLY A 1 145 ? 3.822 2.098 17.528 1.00 86.50 145 GLY A CA 1
ATOM 1058 C C . GLY A 1 145 ? 3.030 1.287 16.508 1.00 86.50 145 GLY A C 1
ATOM 1059 O O . GLY A 1 145 ? 3.523 0.270 16.022 1.00 86.50 145 GLY A O 1
ATOM 1060 N N . GLU A 1 146 ? 1.863 1.785 16.097 1.00 87.00 146 GLU A N 1
ATOM 1061 C CA . GLU A 1 146 ? 1.027 1.158 15.066 1.00 87.00 146 GLU A CA 1
ATOM 1062 C C . GLU A 1 146 ? 1.731 1.101 13.706 1.00 87.00 146 GLU A C 1
ATOM 1064 O O . GLU A 1 146 ? 1.680 0.085 13.018 1.00 87.00 146 GLU A O 1
ATOM 1069 N N . THR A 1 147 ? 2.449 2.161 13.328 1.00 91.44 147 THR A N 1
ATOM 1070 C CA . THR A 1 147 ? 3.244 2.190 12.093 1.00 91.44 147 THR A CA 1
ATOM 1071 C C . THR A 1 147 ? 4.351 1.139 12.127 1.00 91.44 147 THR A C 1
ATOM 1073 O O . THR A 1 147 ? 4.584 0.455 11.132 1.00 91.44 147 THR A O 1
ATOM 1076 N N . GLN A 1 148 ? 5.043 0.983 13.261 1.00 90.00 148 GLN A N 1
ATOM 1077 C CA . GLN A 1 148 ? 6.071 -0.046 13.398 1.00 90.00 148 GLN A CA 1
ATOM 1078 C C . GLN A 1 148 ? 5.470 -1.450 13.315 1.00 90.00 148 GLN A C 1
ATOM 1080 O O . GLN A 1 148 ? 5.987 -2.276 12.568 1.00 90.00 148 GLN A O 1
ATOM 1085 N N . ALA A 1 149 ? 4.379 -1.697 14.037 1.00 85.81 149 ALA A N 1
ATOM 1086 C CA . ALA A 1 149 ? 3.616 -2.940 13.989 1.00 85.81 149 ALA A CA 1
ATOM 1087 C C . ALA A 1 149 ? 3.181 -3.294 12.558 1.00 85.81 149 ALA A C 1
ATOM 1089 O O . ALA A 1 149 ? 3.430 -4.403 12.086 1.00 85.81 149 ALA A O 1
ATOM 1090 N N . PHE A 1 150 ? 2.612 -2.325 11.836 1.00 89.44 150 PHE A N 1
ATOM 1091 C CA . PHE A 1 150 ? 2.222 -2.482 10.438 1.00 89.44 150 PHE A CA 1
ATOM 1092 C C . PHE A 1 150 ? 3.425 -2.852 9.566 1.00 89.44 150 PHE A C 1
ATOM 1094 O O . PHE A 1 150 ? 3.364 -3.797 8.784 1.00 89.44 150 PHE A O 1
ATOM 1101 N N . MET A 1 151 ? 4.542 -2.135 9.704 1.00 91.69 151 MET A N 1
ATOM 1102 C CA . MET A 1 151 ? 5.730 -2.398 8.896 1.00 91.69 151 MET A CA 1
ATOM 1103 C C . MET A 1 151 ? 6.406 -3.725 9.242 1.00 91.69 151 MET A C 1
ATOM 1105 O O . MET A 1 151 ? 6.942 -4.350 8.335 1.00 91.69 151 MET A O 1
ATOM 1109 N N . ASN A 1 152 ? 6.330 -4.214 10.482 1.00 87.75 152 ASN A N 1
ATOM 1110 C CA . ASN A 1 152 ? 6.844 -5.544 10.832 1.00 87.75 152 ASN A CA 1
ATOM 1111 C C . ASN A 1 152 ? 6.193 -6.653 9.989 1.00 87.75 152 ASN A C 1
ATOM 1113 O O . ASN A 1 152 ? 6.870 -7.607 9.622 1.00 87.75 152 ASN A O 1
ATOM 1117 N N . ALA A 1 153 ? 4.916 -6.500 9.627 1.00 82.81 153 ALA A N 1
ATOM 1118 C CA . ALA A 1 153 ? 4.192 -7.480 8.820 1.00 82.81 153 ALA A CA 1
ATOM 1119 C C . ALA A 1 153 ? 4.509 -7.430 7.315 1.00 82.81 153 ALA A C 1
ATOM 1121 O O . ALA A 1 153 ? 4.184 -8.356 6.571 1.00 82.81 153 ALA A O 1
ATOM 1122 N N . TRP A 1 154 ? 5.117 -6.344 6.836 1.00 88.56 154 TRP A N 1
ATOM 1123 C CA . TRP A 1 154 ? 5.299 -6.104 5.403 1.00 88.56 154 TRP A CA 1
ATOM 1124 C C . TRP A 1 154 ? 6.751 -5.928 4.979 1.00 88.56 154 TRP A C 1
ATOM 1126 O O . TRP A 1 154 ? 7.089 -6.257 3.842 1.00 88.56 154 TRP A O 1
ATOM 1136 N N . GLU A 1 155 ? 7.604 -5.393 5.853 1.00 90.75 155 GLU A N 1
ATOM 1137 C CA . GLU A 1 155 ? 8.936 -4.934 5.476 1.00 90.75 155 GLU A CA 1
ATOM 1138 C C . GLU A 1 155 ? 9.794 -6.084 4.961 1.00 90.75 155 GLU A C 1
ATOM 1140 O O . GLU A 1 155 ? 10.330 -5.995 3.856 1.00 90.75 155 GLU A O 1
ATOM 1145 N N . GLU A 1 156 ? 9.841 -7.192 5.700 1.00 86.00 156 GLU A N 1
ATOM 1146 C CA . GLU A 1 156 ? 10.623 -8.360 5.300 1.00 86.00 156 GLU A CA 1
ATOM 1147 C C . GLU A 1 156 ? 10.108 -8.950 3.978 1.00 86.00 156 GLU A C 1
ATOM 1149 O O . GLU A 1 156 ? 10.850 -9.094 3.004 1.00 86.00 156 GLU A O 1
ATOM 1154 N N . ALA A 1 157 ? 8.799 -9.203 3.904 1.00 83.62 157 ALA A N 1
ATOM 1155 C CA . ALA A 1 157 ? 8.166 -9.883 2.778 1.00 83.62 157 ALA A CA 1
ATOM 1156 C C . ALA A 1 157 ? 8.170 -9.077 1.465 1.00 83.62 157 ALA A C 1
ATOM 1158 O O . ALA A 1 157 ? 8.071 -9.672 0.391 1.00 83.62 157 ALA A O 1
ATOM 1159 N N . VAL A 1 158 ? 8.239 -7.743 1.533 1.00 89.00 158 VAL A N 1
ATOM 1160 C CA . VAL A 1 158 ? 8.189 -6.865 0.352 1.00 89.00 158 VAL A CA 1
ATOM 1161 C C . VAL A 1 158 ? 9.541 -6.246 0.036 1.00 89.00 158 VAL A C 1
ATOM 1163 O O . VAL A 1 158 ? 9.930 -6.211 -1.125 1.00 89.00 158 VAL A O 1
ATOM 1166 N N . PHE A 1 159 ? 10.254 -5.737 1.038 1.00 91.19 159 PHE A N 1
ATOM 1167 C CA . PHE A 1 159 ? 11.415 -4.874 0.816 1.00 91.19 159 PHE A CA 1
ATOM 1168 C C . PHE A 1 159 ? 12.756 -5.556 1.092 1.00 91.19 159 PHE A C 1
ATOM 1170 O O . PHE A 1 159 ? 13.793 -5.025 0.693 1.00 91.19 159 PHE A O 1
ATOM 1177 N N . ARG A 1 160 ? 12.765 -6.707 1.774 1.00 88.12 160 ARG A N 1
ATOM 1178 C CA . ARG A 1 160 ? 14.005 -7.391 2.184 1.00 88.12 160 ARG A CA 1
ATOM 1179 C C . ARG A 1 160 ? 14.155 -8.797 1.606 1.00 88.12 160 ARG A C 1
ATOM 1181 O O . ARG A 1 160 ? 15.278 -9.282 1.500 1.00 88.12 160 ARG A O 1
ATOM 1188 N N . SER A 1 161 ? 13.066 -9.422 1.160 1.00 84.69 161 SER A N 1
ATOM 1189 C CA . SER A 1 161 ? 13.105 -10.776 0.607 1.00 84.69 161 SER A CA 1
ATOM 1190 C C . SER A 1 161 ? 13.640 -10.822 -0.834 1.00 84.69 161 SER A C 1
ATOM 1192 O O . SER A 1 161 ? 13.081 -10.170 -1.720 1.00 84.69 161 SER A O 1
ATOM 1194 N N . PRO A 1 162 ? 14.651 -11.663 -1.136 1.00 79.69 162 PRO A N 1
ATOM 1195 C CA . PRO A 1 162 ? 15.125 -11.872 -2.509 1.00 79.69 162 PRO A CA 1
ATOM 1196 C C . PRO A 1 162 ? 14.117 -12.655 -3.366 1.00 79.69 162 PRO A C 1
ATOM 1198 O O . PRO A 1 162 ? 14.228 -12.706 -4.592 1.00 79.69 162 PRO A O 1
ATOM 1201 N N . ASN A 1 163 ? 13.112 -13.266 -2.736 1.00 81.50 163 ASN A N 1
ATOM 1202 C CA . ASN A 1 163 ? 12.086 -14.058 -3.402 1.00 81.50 163 ASN A CA 1
ATOM 1203 C C . ASN A 1 163 ? 10.827 -13.248 -3.733 1.00 81.50 163 ASN A C 1
ATOM 1205 O O . ASN A 1 163 ? 9.809 -13.841 -4.083 1.00 81.50 163 ASN A O 1
ATOM 1209 N N . VAL A 1 164 ? 10.890 -11.913 -3.661 1.00 85.56 164 VAL A N 1
ATOM 1210 C CA . VAL A 1 164 ? 9.755 -11.065 -4.027 1.00 85.56 164 VAL A CA 1
ATOM 1211 C C . VAL A 1 164 ? 9.378 -11.286 -5.498 1.00 85.56 164 VAL A C 1
ATOM 1213 O O . VAL A 1 164 ? 10.225 -11.246 -6.397 1.00 85.56 164 VAL A O 1
ATOM 1216 N N . ALA A 1 165 ? 8.098 -11.560 -5.743 1.00 86.81 165 ALA A N 1
ATOM 1217 C CA . ALA A 1 165 ? 7.537 -11.512 -7.084 1.00 86.81 165 ALA A CA 1
ATOM 1218 C C . ALA A 1 165 ? 7.479 -10.054 -7.554 1.00 86.81 165 ALA A C 1
ATOM 1220 O O . ALA A 1 165 ? 7.359 -9.133 -6.744 1.00 86.81 165 ALA A O 1
ATOM 1221 N N . ARG A 1 166 ? 7.537 -9.837 -8.870 1.00 91.75 166 ARG A N 1
ATOM 1222 C CA . ARG A 1 166 ? 7.285 -8.513 -9.440 1.00 91.75 166 ARG A CA 1
ATOM 1223 C C . ARG A 1 166 ? 5.882 -8.065 -9.039 1.00 91.75 166 ARG A C 1
ATOM 1225 O O . ARG A 1 166 ? 4.902 -8.744 -9.338 1.00 91.75 166 ARG A O 1
ATOM 1232 N N . ALA A 1 167 ? 5.794 -6.938 -8.342 1.00 93.75 167 ALA A N 1
ATOM 1233 C CA . ALA A 1 167 ? 4.534 -6.480 -7.787 1.00 93.75 167 ALA A CA 1
ATOM 1234 C C . ALA A 1 167 ? 4.448 -4.959 -7.708 1.00 93.75 167 ALA A C 1
ATOM 1236 O O . ALA A 1 167 ? 5.436 -4.267 -7.461 1.00 93.75 167 ALA A O 1
ATOM 1237 N N . VAL A 1 168 ? 3.232 -4.440 -7.848 1.00 95.19 168 VAL A N 1
ATOM 1238 C CA . VAL A 1 168 ? 2.904 -3.088 -7.396 1.00 95.19 168 VAL A CA 1
ATOM 1239 C C . VAL A 1 168 ? 2.407 -3.166 -5.961 1.00 95.19 168 VAL A C 1
ATOM 1241 O O . VAL A 1 168 ? 1.509 -3.949 -5.649 1.00 95.19 168 VAL A O 1
ATOM 1244 N N . VAL A 1 169 ? 2.978 -2.336 -5.095 1.00 95.50 169 VAL A N 1
ATOM 1245 C CA . VAL A 1 169 ? 2.564 -2.181 -3.700 1.00 95.50 169 VAL A CA 1
ATOM 1246 C C . VAL A 1 169 ? 2.073 -0.759 -3.498 1.00 95.50 169 VAL A C 1
ATOM 1248 O O . VAL A 1 169 ? 2.753 0.191 -3.885 1.00 95.50 169 VAL A O 1
ATOM 1251 N N . TYR A 1 170 ? 0.889 -0.594 -2.917 1.00 96.00 170 TYR A N 1
ATOM 1252 C CA . TYR A 1 170 ? 0.296 0.724 -2.718 1.00 96.00 170 TYR A CA 1
ATOM 1253 C C . TYR A 1 170 ? -0.554 0.795 -1.455 1.00 96.00 170 TYR A C 1
ATOM 1255 O O . TYR A 1 170 ? -1.122 -0.204 -1.014 1.00 96.00 170 TYR A O 1
ATOM 1263 N N . LEU A 1 171 ? -0.660 1.996 -0.891 1.00 95.75 171 LEU A N 1
ATOM 1264 C CA . LEU A 1 171 ? -1.610 2.282 0.180 1.00 95.75 171 LEU A CA 1
ATOM 1265 C C . LEU A 1 171 ? -2.982 2.552 -0.431 1.00 95.75 171 LEU A C 1
ATOM 1267 O O . LEU A 1 171 ? -3.116 3.376 -1.333 1.00 95.75 171 LEU A O 1
ATOM 1271 N N . LEU A 1 172 ? -3.998 1.842 0.041 1.00 94.06 172 LEU A N 1
ATOM 1272 C CA . LEU A 1 172 ? -5.370 2.027 -0.402 1.00 94.06 172 LEU A CA 1
ATOM 1273 C C . LEU A 1 172 ? -5.929 3.332 0.197 1.00 94.06 172 LEU A C 1
ATOM 1275 O O . LEU A 1 172 ? -5.727 3.574 1.390 1.00 94.06 172 LEU A O 1
ATOM 1279 N N . PRO A 1 173 ? -6.643 4.166 -0.584 1.00 93.31 173 PRO A N 1
ATOM 1280 C CA . PRO A 1 173 ? -7.366 5.310 -0.038 1.00 93.31 173 PRO A CA 1
ATOM 1281 C C . PRO A 1 173 ? -8.341 4.857 1.061 1.00 93.31 173 PRO A C 1
ATOM 1283 O O . PRO A 1 173 ? -9.049 3.868 0.839 1.00 93.31 173 PRO A O 1
ATOM 1286 N N . PRO A 1 174 ? -8.416 5.546 2.216 1.00 90.56 174 PRO A N 1
ATOM 1287 C CA . PRO A 1 174 ? -9.317 5.187 3.315 1.00 90.56 174 PRO A CA 1
ATOM 1288 C C . PRO A 1 174 ? -10.768 4.974 2.883 1.00 90.56 174 PRO A C 1
ATOM 1290 O O . PRO A 1 174 ? -11.434 4.064 3.367 1.00 90.56 174 PRO A O 1
ATOM 1293 N N . GLU A 1 175 ? -11.232 5.766 1.918 1.00 90.62 175 GLU A N 1
ATOM 1294 C CA . GLU A 1 175 ? -12.590 5.736 1.374 1.00 90.62 175 GLU A CA 1
ATOM 1295 C C . GLU A 1 175 ? -12.911 4.437 0.626 1.00 90.62 175 GLU A C 1
ATOM 1297 O O . GLU A 1 175 ? -14.074 4.116 0.398 1.00 90.62 175 GLU A O 1
ATOM 1302 N N . LEU A 1 176 ? -11.883 3.681 0.240 1.00 90.44 176 LEU A N 1
ATOM 1303 C CA . LEU A 1 176 ? -12.009 2.437 -0.512 1.00 90.44 176 LEU A CA 1
ATOM 1304 C C . LEU A 1 176 ? -11.735 1.196 0.338 1.00 90.44 176 LEU A C 1
ATOM 1306 O O . LEU A 1 176 ? -11.927 0.080 -0.145 1.00 90.44 176 LEU A O 1
ATOM 1310 N N . VAL A 1 177 ? -11.315 1.361 1.595 1.00 88.62 177 VAL A N 1
ATOM 1311 C CA . VAL A 1 177 ? -10.977 0.231 2.470 1.00 88.62 177 VAL A CA 1
ATOM 1312 C C . VAL A 1 177 ? -12.189 -0.669 2.709 1.00 88.62 177 VAL A C 1
ATOM 1314 O O . VAL A 1 177 ? -12.058 -1.889 2.626 1.00 88.62 177 VAL A O 1
ATOM 1317 N N . ASP A 1 178 ? -13.376 -0.096 2.913 1.00 84.00 178 ASP A N 1
ATOM 1318 C CA . ASP A 1 178 ? -14.600 -0.869 3.168 1.00 84.00 178 ASP A CA 1
ATOM 1319 C C . ASP A 1 178 ? -15.074 -1.680 1.953 1.00 84.00 178 ASP A C 1
ATOM 1321 O O . ASP A 1 178 ? -15.730 -2.707 2.127 1.00 84.00 178 ASP A O 1
ATOM 1325 N N . ALA A 1 179 ? -14.697 -1.268 0.736 1.00 82.06 179 ALA A N 1
ATOM 1326 C CA . ALA A 1 179 ? -14.976 -2.023 -0.485 1.00 82.06 179 ALA A CA 1
ATOM 1327 C C . ALA A 1 179 ? -14.107 -3.287 -0.608 1.00 82.06 179 ALA A C 1
ATOM 1329 O O . ALA A 1 179 ? -14.472 -4.218 -1.325 1.00 82.06 179 ALA A O 1
ATOM 1330 N N . VAL A 1 180 ? -12.961 -3.323 0.083 1.00 80.62 180 VAL A N 1
ATOM 1331 C CA . VAL A 1 180 ? -12.037 -4.468 0.092 1.00 80.62 180 VAL A CA 1
ATOM 1332 C C . VAL A 1 180 ? -12.235 -5.336 1.335 1.00 80.62 180 VAL A C 1
ATOM 1334 O O . VAL A 1 180 ? -12.192 -6.560 1.248 1.00 80.62 180 VAL A O 1
ATOM 1337 N N . SER A 1 181 ? -12.450 -4.723 2.498 1.00 80.00 181 SER A N 1
ATOM 1338 C CA . SER A 1 181 ? -12.619 -5.418 3.773 1.00 80.00 181 SER A CA 1
ATOM 1339 C C . SER A 1 181 ? -13.565 -4.634 4.667 1.00 80.00 181 SER A C 1
ATOM 1341 O O . SER A 1 181 ? -13.219 -3.555 5.140 1.00 80.00 181 SER A O 1
ATOM 1343 N N . THR A 1 182 ? -14.739 -5.183 4.955 1.00 81.06 182 THR A N 1
ATOM 1344 C CA . THR A 1 182 ? -15.699 -4.567 5.877 1.00 81.06 182 THR A CA 1
ATOM 1345 C C . THR A 1 182 ? -15.337 -4.889 7.328 1.00 81.06 182 THR A C 1
ATOM 1347 O O . THR A 1 182 ? -15.032 -6.035 7.651 1.00 81.06 182 THR A O 1
ATOM 1350 N N . LEU A 1 183 ? -15.398 -3.887 8.208 1.00 79.56 183 LEU A N 1
ATOM 1351 C CA . LEU A 1 183 ? -15.224 -4.049 9.652 1.00 79.56 183 LEU A CA 1
ATOM 1352 C C . LEU A 1 183 ? -16.508 -3.619 10.368 1.00 79.56 183 LEU A C 1
ATOM 1354 O O . LEU A 1 183 ? -16.996 -2.514 10.151 1.00 79.56 183 LEU A O 1
ATOM 1358 N N . ALA A 1 184 ? -17.035 -4.479 11.239 1.00 81.19 184 ALA A N 1
ATOM 1359 C CA . ALA A 1 184 ? -18.164 -4.164 12.109 1.00 81.19 184 ALA A CA 1
ATOM 1360 C C . ALA A 1 184 ? -17.719 -4.274 13.571 1.00 81.19 184 ALA A C 1
ATOM 1362 O O . ALA A 1 184 ? -17.218 -5.316 13.991 1.00 81.19 184 ALA A O 1
ATOM 1363 N N . LEU A 1 185 ? -17.895 -3.197 14.336 1.00 79.94 185 LEU A N 1
ATOM 1364 C CA . LEU A 1 185 ? -17.516 -3.109 15.747 1.00 79.94 185 LEU A CA 1
ATOM 1365 C C . LEU A 1 185 ? -18.755 -2.820 16.595 1.00 79.94 185 LEU A C 1
ATOM 1367 O O . LEU A 1 185 ? -19.615 -2.033 16.198 1.00 79.94 185 LEU A O 1
ATOM 1371 N N . SER A 1 186 ? -18.839 -3.459 17.762 1.00 78.94 186 SER A N 1
ATOM 1372 C CA . SER A 1 186 ? -19.919 -3.254 18.728 1.00 78.94 186 SER A CA 1
ATOM 1373 C C . SER A 1 186 ? -19.337 -3.095 20.141 1.00 78.94 186 SER A C 1
ATOM 1375 O O . SER A 1 186 ? -18.732 -4.050 20.631 1.00 78.94 186 SER A O 1
ATOM 1377 N N . PRO A 1 187 ? -19.545 -1.945 20.815 1.00 83.2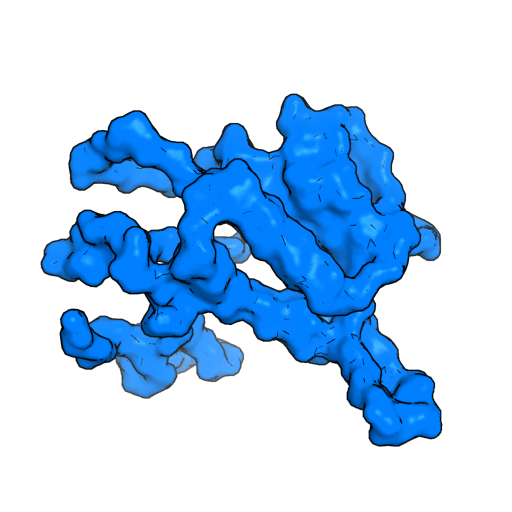5 187 PRO A N 1
ATOM 1378 C CA . PRO A 1 187 ? -20.224 -0.749 20.301 1.00 83.25 187 PRO A CA 1
ATOM 1379 C C . PRO A 1 187 ? -19.449 -0.101 19.136 1.00 83.25 187 PRO A C 1
ATOM 1381 O O . PRO A 1 187 ? -18.236 -0.302 19.030 1.00 83.25 187 PRO A O 1
ATOM 1384 N N . PRO A 1 188 ? -20.121 0.652 18.243 1.00 82.81 188 PRO A N 1
ATOM 1385 C CA . PRO A 1 188 ? -19.425 1.352 17.173 1.00 82.81 188 PRO A CA 1
ATOM 1386 C C . PRO A 1 188 ? -18.494 2.414 17.778 1.00 82.81 188 PRO A C 1
ATOM 1388 O O . PRO A 1 188 ? -18.899 3.120 18.706 1.00 82.81 188 PRO A O 1
ATOM 1391 N N . PRO A 1 189 ? -17.255 2.545 17.283 1.00 83.25 189 PRO A N 1
ATOM 1392 C CA . PRO A 1 189 ? -16.354 3.589 17.746 1.00 83.25 189 PRO A CA 1
ATOM 1393 C C . PRO A 1 189 ? -16.830 4.967 17.268 1.00 83.25 189 PRO A C 1
ATOM 1395 O O . PRO A 1 189 ? -17.448 5.091 16.211 1.00 83.25 189 PRO A O 1
ATOM 1398 N N . GLU A 1 190 ? -16.480 6.019 18.010 1.00 84.94 190 GLU A N 1
ATOM 1399 C CA . GLU A 1 190 ? -16.773 7.405 17.609 1.00 84.94 190 GLU A CA 1
ATOM 1400 C C . GLU A 1 190 ? -16.057 7.792 16.310 1.00 84.94 190 GLU A C 1
ATOM 1402 O O . GLU A 1 190 ? -16.594 8.515 15.474 1.00 84.94 190 GLU A O 1
ATOM 1407 N N . THR A 1 191 ? -14.829 7.299 16.133 1.00 81.75 191 THR A N 1
ATOM 1408 C CA . THR A 1 191 ? -14.035 7.499 14.921 1.00 81.75 191 THR A CA 1
ATOM 1409 C C . THR A 1 191 ? -13.305 6.217 14.553 1.00 81.75 191 THR A C 1
ATOM 1411 O O . THR A 1 191 ? -12.947 5.413 15.409 1.00 81.75 191 THR A O 1
ATOM 1414 N N . THR A 1 192 ? -13.089 6.005 13.257 1.00 83.06 192 THR A N 1
ATOM 1415 C CA . THR A 1 192 ? -12.324 4.865 12.745 1.00 83.06 192 THR A CA 1
ATOM 1416 C C . THR A 1 192 ? -11.274 5.370 11.767 1.00 83.06 192 THR A C 1
ATOM 1418 O O . THR A 1 192 ? -11.580 6.127 10.846 1.00 83.06 192 THR A O 1
ATOM 1421 N N . ARG A 1 193 ? -10.024 4.950 11.970 1.00 85.12 193 ARG A N 1
ATOM 1422 C CA . ARG A 1 193 ? -8.907 5.167 11.045 1.00 85.12 193 ARG A CA 1
ATOM 1423 C C . ARG A 1 193 ? -8.444 3.806 10.552 1.00 85.12 193 ARG A C 1
ATOM 1425 O O . ARG A 1 193 ? -8.244 2.901 11.356 1.00 85.12 193 ARG A O 1
ATOM 1432 N N . ARG A 1 194 ? -8.320 3.638 9.235 1.00 86.38 194 ARG A N 1
ATOM 1433 C CA . ARG A 1 194 ? -7.877 2.379 8.628 1.00 86.38 194 ARG A CA 1
ATOM 1434 C C . ARG A 1 194 ? -6.781 2.671 7.624 1.00 86.38 194 ARG A C 1
ATOM 1436 O O . ARG A 1 194 ? -6.974 3.477 6.718 1.00 86.38 194 ARG A O 1
ATOM 1443 N N . ALA A 1 195 ? -5.661 1.980 7.779 1.00 89.88 195 ALA A N 1
ATOM 1444 C CA . ALA A 1 195 ? -4.631 1.890 6.762 1.00 89.88 195 ALA A CA 1
ATOM 1445 C C . ALA A 1 195 ? -4.646 0.481 6.175 1.00 89.88 195 ALA A C 1
ATOM 1447 O O . ALA A 1 195 ? -4.741 -0.510 6.898 1.00 89.88 195 ALA A O 1
ATOM 1448 N N . MET A 1 196 ? -4.552 0.397 4.854 1.00 91.31 196 MET A N 1
ATOM 1449 C CA . MET A 1 196 ? -4.458 -0.866 4.141 1.00 91.31 196 MET A CA 1
ATOM 1450 C C . MET A 1 196 ? -3.394 -0.729 3.065 1.00 91.31 196 MET A C 1
ATOM 1452 O O . MET A 1 196 ? -3.427 0.209 2.273 1.00 91.31 196 MET A O 1
ATOM 1456 N N . MET A 1 197 ? -2.462 -1.676 3.035 1.00 92.69 197 MET A N 1
ATOM 1457 C CA . MET A 1 197 ? -1.513 -1.816 1.941 1.00 92.69 197 MET A CA 1
ATOM 1458 C C . MET A 1 197 ? -1.931 -3.003 1.087 1.00 92.69 197 MET A C 1
ATOM 1460 O O . MET A 1 197 ? -2.321 -4.048 1.604 1.00 92.69 197 MET A O 1
ATOM 1464 N N . VAL A 1 198 ? -1.872 -2.824 -0.225 1.00 92.44 198 VAL A N 1
ATOM 1465 C CA . VAL A 1 198 ? -2.257 -3.832 -1.205 1.00 92.44 198 VAL A CA 1
ATOM 1466 C C . VAL A 1 198 ? -1.042 -4.162 -2.056 1.00 92.44 198 VAL A C 1
ATOM 1468 O O . VAL A 1 198 ? -0.325 -3.266 -2.500 1.00 92.44 198 VAL A O 1
ATOM 1471 N N . ARG A 1 199 ? -0.831 -5.457 -2.297 1.00 92.12 199 ARG A N 1
ATOM 1472 C CA . ARG A 1 199 ? 0.184 -5.988 -3.210 1.00 92.12 199 ARG A CA 1
ATOM 1473 C C . ARG A 1 199 ? -0.508 -6.653 -4.395 1.00 92.12 199 ARG A C 1
ATOM 1475 O O . ARG A 1 199 ? -1.344 -7.529 -4.197 1.00 92.12 199 ARG A O 1
ATOM 1482 N N . VAL A 1 200 ? -0.152 -6.242 -5.608 1.00 91.25 200 VAL A N 1
ATOM 1483 C CA . VAL A 1 200 ? -0.664 -6.799 -6.867 1.00 91.25 200 VAL A CA 1
ATOM 1484 C C . VAL A 1 200 ? 0.506 -7.349 -7.665 1.00 91.25 200 VAL A C 1
ATOM 1486 O O . VAL A 1 200 ? 1.345 -6.586 -8.138 1.00 91.25 200 VAL A O 1
ATOM 1489 N N . GLU A 1 201 ? 0.555 -8.669 -7.792 1.00 90.19 201 GLU A N 1
ATOM 1490 C CA . GLU A 1 201 ? 1.529 -9.398 -8.611 1.00 90.19 201 GLU A CA 1
ATOM 1491 C C . GLU A 1 201 ? 1.013 -9.504 -10.055 1.00 90.19 201 GLU A C 1
ATOM 1493 O O . GLU A 1 201 ? -0.195 -9.660 -10.262 1.00 90.19 201 GLU A O 1
ATOM 1498 N N . PHE A 1 202 ? 1.907 -9.381 -11.041 1.00 86.31 202 PHE A N 1
ATOM 1499 C CA . PHE A 1 202 ? 1.570 -9.372 -12.471 1.00 86.31 202 PHE A CA 1
ATOM 1500 C C . PHE A 1 202 ? 2.732 -9.848 -13.349 1.00 86.31 202 PHE A C 1
ATOM 1502 O O . PHE A 1 202 ? 3.901 -9.735 -12.912 1.00 86.31 202 PHE A O 1
#

Sequence (202 aa):
MRRDHLPHGGSPGCAGISDDYCEAAELALYEARDASCLVVGGSDYNHLFYRGGGRGLSLPITVGASPGGAVLTNRSTYAIPYALLVERGDAAMARDQRRAAPAVNVRRFGRVPAGSQMDVHESIPVESAVSAVRAELGLLGLTSGETQAFMNAWEEAVFRSPNVARAVVYLLPPELVDAVSTLALSPPPETTRRAMMVRVEF

Radius of gyration: 18.39 Å; chains: 1; bounding box: 53×40×52 Å

pLDDT: mean 82.32, std 13.12, range [40.66, 97.31]

Secondary structure (DSSP, 8-state):
--STTS--TTSGGGTT-TTS--GGGGGGGS--TTS--EEETTEEES--------SS---SEEEEEETTEEEEEE-SSS-EEEEEEEEE--GGG--STTSPPPSEEEEEEEEE-TTEEEE--EEE-HHHHHHHHHHHHHHTT--HHHHHHHHHTTHIIIII-TTPPSEEEEEPPHHHHHHH-----SSPPS------EEEEE-